Protein AF-A0A914BWS6-F1 (afdb_monomer)

Secondary structure (DSSP, 8-state):
-GGGGGGHHHHHHHHHHHHHHHHHHHHHHHHHHH-SS--SSSHHHHHHHHTTSS-HHHHHHHHHHHHHHHHHHHHHHHHHHHHHTTT-HHHHHHHH----B--BSS-HHHHHHHHHHHHHHHHHHGGGS-HHHHHHHHHHHHHHHHHHHHHHTBS--SSHHHHHHHHTT-BTS-HHHHHIIIIIHHHHHHHHHHHHHHHHS--TTSS-----

Solvent-accessible surface area (backbone atoms only — not comparable to full-atom values): 11568 Å² total; per-residue (Å²): 114,58,37,60,62,75,48,46,65,59,35,37,75,79,48,32,65,66,41,38,30,55,50,44,25,52,50,42,46,52,40,62,75,70,42,86,80,67,72,83,35,58,58,64,51,50,50,36,38,75,75,63,77,40,54,70,70,59,44,53,51,50,50,50,53,47,48,52,50,19,60,48,16,52,58,52,41,47,50,51,22,58,76,40,29,90,80,33,71,65,30,36,48,55,56,74,51,77,87,49,72,63,58,65,71,44,60,69,70,56,52,45,49,44,21,19,52,48,19,19,48,50,56,53,50,55,78,68,47,56,78,96,47,34,80,61,50,44,29,50,52,54,22,49,54,52,41,50,29,44,76,59,40,29,74,69,46,70,29,41,41,47,33,48,42,76,51,65,88,28,47,81,59,58,69,71,59,46,44,44,44,34,44,50,28,22,47,51,15,31,50,54,32,53,51,53,50,62,68,68,51,78,77,92,76,88,80,83,82,81,88,129

Foldseek 3Di:
DLLVVLCLVVQCVPPNLVSLLVVLLVVVLVCVVPDPPQPLFLQVLVLCVVVPVDDPVVSVVSVVVLLVVLQVSVVVNLVVLVVCCVPDVVSVCVNVDVAFAQDWLDPPVVLLVCLLQVLLCLLQPLVPPDPVCSSRVNSNVVSVSVSCCCVHTNDHQLGLSSCCSPPPPHPDDDPVVNCCRRPVSSNNNNVVNVVVVVVVDPPPPDPDDDDD

Nearest PDB structures (foldseek):
  3ne2-assembly1_B  TM=7.188E-01  e=9.885E-06  Archaeoglobus fulgidus
  2evu-assembly1_A  TM=6.777E-01  e=1.15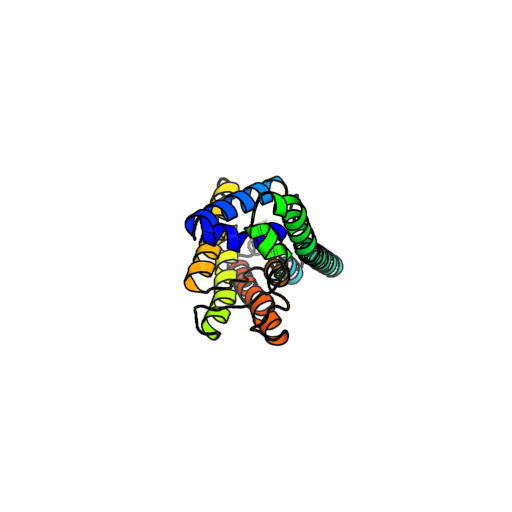1E-04  Methanothermobacter marburgensis str. Marburg
  3d9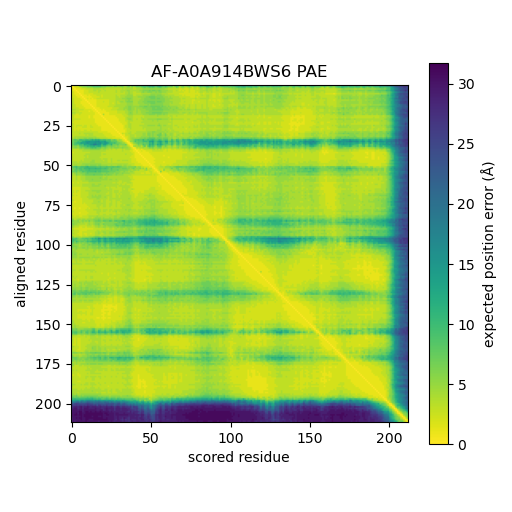s-assembly1_D  TM=6.893E-01  e=2.093E-02  Homo sapiens
  8ghj-assembly1_D  TM=6.317E-01  e=1.414E-02  Homo sapiens
  4nef-assembly1_D  TM=6.580E-01  e=3.592E-02  Homo sapiens

pLDDT: mean 87.4, std 12.48, range [35.78, 97.06]

InterPro domains:
  IPR023271 Aquaporin-like [G3DSA:1.20.1080.10] (7-203)
  IPR023271 Aquaporin-like [SSF81338] (22-196)
  IPR051883 Aquaporin-11/12 water channel [PTHR21191] (1-202)

Radius of gyration: 19.3 Å; Cα contacts (8 Å, |Δi|>4): 221; chains: 1; bounding box: 49×37×72 Å

Sequence (212 aa):
MCTCVYENGIMIEYYGLVGFFFTVICALIAGSIYNREAFVSPLPPIENFWYGSYRVDKLITIIIAEAIGGYAAFRIARALWYYSSGFFQEHYALYDNLSCELIYHVPFWAAVLFEIFGCFLLRLAVPRIPQDYQFYLEPVFVSGVITFALGFIGVAGLNPVVTSSALQGCEGLGLEWFIFIYWVCPVIGWMLAAHLEHKSTPKIGEGVKKRQ

Organism: NCBI:txid290746

Mean predicted aligned error: 6.39 Å

Structure (mmCIF, N/CA/C/O backbone):
data_AF-A0A914BWS6-F1
#
_entry.id   AF-A0A914BWS6-F1
#
loop_
_atom_site.group_PDB
_atom_site.id
_atom_site.type_symbol
_atom_site.label_atom_id
_atom_site.label_alt_id
_atom_site.label_comp_id
_atom_site.label_asym_id
_atom_site.label_entity_id
_atom_site.label_seq_id
_atom_site.pdbx_PDB_ins_code
_atom_site.Cartn_x
_atom_site.Cartn_y
_atom_site.Cartn_z
_atom_site.occupancy
_atom_site.B_iso_or_equiv
_atom_site.auth_seq_id
_atom_site.auth_comp_id
_atom_site.auth_asym_id
_atom_site.auth_atom_id
_atom_site.pdbx_PDB_model_num
ATOM 1 N N . MET A 1 1 ? -6.039 7.448 -6.791 1.00 71.75 1 MET A N 1
ATOM 2 C CA . MET A 1 1 ? -5.064 6.854 -5.853 1.00 71.75 1 MET A CA 1
ATOM 3 C C . MET A 1 1 ? -4.315 5.687 -6.484 1.00 71.75 1 MET A C 1
ATOM 5 O O . MET A 1 1 ? -3.131 5.852 -6.725 1.00 71.75 1 MET A O 1
ATOM 9 N N . CYS A 1 2 ? -4.961 4.571 -6.851 1.00 81.44 2 CYS A N 1
ATOM 10 C CA . CYS A 1 2 ? -4.250 3.401 -7.403 1.00 81.44 2 CYS A CA 1
ATOM 11 C C . CYS A 1 2 ? -3.476 3.672 -8.710 1.00 81.44 2 CYS A C 1
ATOM 13 O O . CYS A 1 2 ? -2.411 3.106 -8.902 1.00 81.44 2 CYS A O 1
ATOM 15 N N . THR A 1 3 ? -3.944 4.577 -9.581 1.00 86.19 3 THR A N 1
ATOM 16 C CA . THR A 1 3 ? -3.219 4.942 -10.817 1.00 86.19 3 THR A CA 1
ATOM 17 C C . THR A 1 3 ? -1.824 5.499 -10.534 1.00 86.19 3 THR A C 1
ATOM 19 O O . THR A 1 3 ? -0.898 5.205 -11.273 1.00 86.19 3 THR A O 1
ATOM 22 N N . CYS A 1 4 ? -1.648 6.251 -9.443 1.00 85.56 4 CYS A N 1
ATOM 23 C CA . CYS A 1 4 ? -0.368 6.873 -9.099 1.00 85.56 4 CYS A CA 1
ATOM 24 C C . CYS A 1 4 ? 0.712 5.840 -8.753 1.00 85.56 4 CYS A C 1
ATOM 26 O O . CYS A 1 4 ? 1.890 6.119 -8.916 1.00 85.56 4 CYS A O 1
ATOM 28 N N . VAL A 1 5 ? 0.317 4.642 -8.306 1.00 86.75 5 VAL A N 1
ATOM 29 C CA . VAL A 1 5 ? 1.253 3.572 -7.928 1.00 86.75 5 VAL A CA 1
ATOM 30 C C . VAL A 1 5 ? 2.076 3.093 -9.121 1.00 86.75 5 VAL A C 1
ATOM 32 O O . VAL A 1 5 ? 3.216 2.673 -8.956 1.00 86.75 5 VAL A O 1
ATOM 35 N N . TYR A 1 6 ? 1.531 3.222 -10.328 1.00 88.50 6 TYR A N 1
ATOM 36 C CA . TYR A 1 6 ? 2.219 2.871 -11.564 1.00 88.50 6 TYR A CA 1
ATOM 37 C C . TYR A 1 6 ? 3.358 3.836 -11.929 1.00 88.50 6 TYR A C 1
ATOM 39 O O . TYR A 1 6 ? 4.262 3.450 -12.658 1.00 88.50 6 TYR A O 1
ATOM 47 N N . GLU A 1 7 ? 3.365 5.049 -11.371 1.00 88.94 7 GLU A N 1
ATOM 48 C CA . GLU A 1 7 ? 4.443 6.034 -11.550 1.00 88.94 7 GLU A CA 1
ATOM 49 C C . GLU A 1 7 ? 5.574 5.861 -10.524 1.00 88.94 7 GLU A C 1
ATOM 51 O O . GLU A 1 7 ? 6.615 6.512 -10.612 1.00 88.94 7 GLU A O 1
ATOM 56 N N . ASN A 1 8 ? 5.397 4.983 -9.530 1.00 87.00 8 ASN A N 1
ATOM 57 C CA . ASN A 1 8 ? 6.348 4.835 -8.430 1.00 87.00 8 ASN A CA 1
ATOM 58 C C . ASN A 1 8 ? 7.752 4.465 -8.923 1.00 87.00 8 ASN A C 1
ATOM 60 O O . ASN A 1 8 ? 8.724 5.006 -8.405 1.00 87.00 8 ASN A O 1
ATOM 64 N N . GLY A 1 9 ? 7.853 3.584 -9.926 1.00 85.19 9 GLY A N 1
ATOM 65 C CA . GLY A 1 9 ? 9.133 3.173 -10.511 1.00 85.19 9 GLY A CA 1
ATOM 66 C C . GLY A 1 9 ? 9.926 4.361 -11.056 1.00 85.19 9 GLY A C 1
ATOM 67 O O . GLY A 1 9 ? 11.081 4.545 -10.681 1.00 85.19 9 GLY A O 1
ATOM 68 N N . ILE A 1 10 ? 9.263 5.230 -11.826 1.00 88.94 10 ILE A N 1
ATOM 69 C CA . ILE A 1 10 ? 9.858 6.458 -12.372 1.00 88.94 10 ILE A CA 1
ATOM 70 C C . ILE A 1 10 ? 10.288 7.389 -11.235 1.00 88.94 10 ILE A C 1
ATOM 72 O O . ILE A 1 10 ? 11.403 7.909 -11.230 1.00 88.94 10 ILE A O 1
ATOM 76 N N . MET A 1 11 ? 9.438 7.574 -10.222 1.00 90.12 11 MET A N 1
ATOM 77 C CA . MET A 1 11 ? 9.780 8.447 -9.096 1.00 90.12 11 MET A CA 1
ATOM 78 C C . MET A 1 11 ? 11.022 7.972 -8.338 1.00 90.12 11 MET A C 1
ATOM 80 O O . MET A 1 11 ? 11.849 8.793 -7.940 1.00 90.12 11 MET A O 1
ATOM 84 N N . ILE A 1 12 ? 11.172 6.662 -8.152 1.00 88.88 12 ILE A N 1
ATOM 85 C CA . ILE A 1 12 ? 12.332 6.076 -7.474 1.00 88.88 12 ILE A CA 1
ATOM 86 C C . ILE A 1 12 ? 13.584 6.204 -8.340 1.00 88.88 12 ILE A C 1
ATOM 88 O O . ILE A 1 12 ? 14.641 6.547 -7.815 1.00 88.88 12 ILE A O 1
ATOM 92 N N . GLU A 1 13 ? 13.474 5.962 -9.644 1.00 89.62 13 GLU A N 1
ATOM 93 C CA . GLU A 1 13 ? 14.608 6.012 -10.567 1.00 89.62 13 GLU A CA 1
ATOM 94 C C . GLU A 1 13 ? 15.239 7.411 -10.634 1.00 89.62 13 GLU A C 1
ATOM 96 O O . GLU A 1 13 ? 16.457 7.543 -10.509 1.00 89.62 13 GLU A O 1
ATOM 101 N N . TYR A 1 14 ? 14.424 8.465 -10.742 1.00 91.62 14 TYR A N 1
ATOM 102 C CA . TYR A 1 14 ? 14.932 9.835 -10.905 1.00 91.62 14 TYR A CA 1
ATOM 103 C C . TYR A 1 14 ? 15.120 10.603 -9.596 1.00 91.62 14 TYR A C 1
ATOM 105 O O . TYR A 1 14 ? 16.004 11.458 -9.508 1.00 91.62 14 TYR A O 1
ATOM 113 N N . TYR A 1 15 ? 14.297 10.336 -8.579 1.00 92.50 15 TYR A N 1
ATOM 114 C CA . TYR A 1 15 ? 14.272 11.124 -7.339 1.00 92.50 15 TYR A CA 1
ATOM 115 C C . TYR A 1 15 ? 14.558 10.300 -6.076 1.00 92.50 15 TYR A C 1
ATOM 117 O O . TYR A 1 15 ? 14.606 10.849 -4.967 1.00 92.50 15 TYR A O 1
ATOM 125 N N . GLY A 1 16 ? 14.764 8.990 -6.219 1.00 93.25 16 GLY A N 1
ATOM 126 C CA . GLY A 1 16 ? 15.050 8.081 -5.118 1.00 93.25 16 GLY A CA 1
ATOM 127 C C . GLY A 1 16 ? 13.904 7.945 -4.113 1.00 93.25 16 GLY A C 1
ATOM 128 O O . GLY A 1 16 ? 12.783 8.427 -4.297 1.00 93.25 16 GLY A O 1
ATOM 129 N N . LEU A 1 17 ? 14.214 7.309 -2.981 1.00 92.69 17 LEU A N 1
ATOM 130 C CA . LEU A 1 17 ? 13.251 7.084 -1.896 1.00 92.69 17 LEU A CA 1
ATOM 131 C C . LEU A 1 17 ? 12.725 8.390 -1.279 1.00 92.69 17 LEU A C 1
ATOM 133 O O . LEU A 1 17 ? 11.590 8.437 -0.814 1.00 92.69 17 LEU A O 1
ATOM 137 N N . VAL A 1 18 ? 13.521 9.464 -1.295 1.00 94.00 18 VAL A N 1
ATOM 138 C CA . VAL A 1 18 ? 13.101 10.774 -0.772 1.00 94.00 18 VAL A CA 1
ATOM 139 C C . VAL A 1 18 ? 12.046 11.409 -1.680 1.00 94.00 18 VAL A C 1
ATOM 141 O O . VAL A 1 18 ? 11.033 11.905 -1.187 1.00 94.00 18 VAL A O 1
ATOM 144 N N . GLY A 1 19 ? 12.236 11.362 -3.002 1.00 93.19 19 GLY A N 1
ATOM 145 C CA . GLY A 1 19 ? 11.229 11.835 -3.953 1.00 93.19 19 GLY A CA 1
ATOM 146 C C . GLY A 1 19 ? 9.937 11.027 -3.884 1.00 93.19 19 GLY A C 1
ATOM 147 O O . GLY A 1 19 ? 8.847 11.604 -3.851 1.00 93.19 19 GLY A O 1
ATOM 148 N N . PHE A 1 20 ? 10.055 9.704 -3.770 1.00 93.00 20 PHE A N 1
ATOM 149 C CA . PHE A 1 20 ? 8.918 8.818 -3.533 1.00 93.00 20 PHE A CA 1
ATOM 150 C C . PHE A 1 20 ? 8.134 9.219 -2.270 1.00 93.00 20 PHE A C 1
ATOM 152 O O . PHE A 1 20 ? 6.922 9.430 -2.342 1.00 93.00 20 PHE A O 1
ATOM 159 N N . PHE A 1 21 ? 8.823 9.438 -1.146 1.00 94.44 21 PHE A N 1
ATOM 160 C CA . PHE A 1 21 ? 8.209 9.857 0.117 1.00 94.44 21 PHE A CA 1
ATOM 161 C C . PHE A 1 21 ? 7.369 11.136 -0.017 1.00 94.44 21 PHE A C 1
ATOM 163 O O . PHE A 1 21 ? 6.202 11.166 0.392 1.00 94.44 21 PHE A O 1
ATOM 170 N N . PHE A 1 22 ? 7.920 12.192 -0.624 1.00 94.50 22 PHE A N 1
ATOM 171 C CA . PHE A 1 22 ? 7.175 13.441 -0.823 1.00 94.50 22 PHE A CA 1
ATOM 172 C C . PHE A 1 22 ? 6.004 13.271 -1.792 1.00 94.50 22 PHE A C 1
ATOM 174 O O . PHE A 1 22 ? 4.931 13.834 -1.572 1.00 94.50 22 PHE A O 1
ATOM 181 N N . THR A 1 23 ? 6.175 12.457 -2.829 1.00 92.38 23 THR A N 1
ATOM 182 C CA . THR A 1 23 ? 5.121 12.194 -3.816 1.00 92.38 23 THR A CA 1
ATOM 183 C C . THR A 1 23 ? 3.935 11.482 -3.186 1.00 92.38 23 THR A C 1
ATOM 185 O O . THR A 1 23 ? 2.792 11.883 -3.406 1.00 92.38 23 THR A O 1
ATOM 188 N N . VAL A 1 24 ? 4.191 10.480 -2.342 1.00 91.44 24 VAL A N 1
ATOM 189 C CA . VAL A 1 24 ? 3.137 9.761 -1.618 1.00 91.44 24 VAL A CA 1
ATOM 190 C C . VAL A 1 24 ? 2.427 10.683 -0.622 1.00 91.44 24 VAL A C 1
ATOM 192 O O . VAL A 1 24 ? 1.202 10.633 -0.542 1.00 91.44 24 VAL A O 1
ATOM 195 N N . ILE A 1 25 ? 3.137 11.589 0.066 1.00 93.62 25 ILE A N 1
ATOM 196 C CA . ILE A 1 25 ? 2.497 12.608 0.923 1.00 93.62 25 ILE A CA 1
ATOM 197 C C . ILE A 1 25 ? 1.542 13.477 0.103 1.00 93.62 25 ILE A C 1
ATOM 199 O O . ILE A 1 25 ? 0.371 13.609 0.457 1.00 93.62 25 ILE A O 1
ATOM 203 N N . CYS A 1 26 ? 2.020 14.047 -1.004 1.00 92.62 26 CYS A N 1
ATOM 204 C CA . CYS A 1 26 ? 1.210 14.901 -1.870 1.00 92.62 26 CYS A CA 1
ATOM 205 C C . CYS A 1 26 ? -0.002 14.148 -2.429 1.00 92.62 26 CYS A C 1
ATOM 207 O O . CYS A 1 26 ? -1.106 14.692 -2.449 1.00 92.62 26 CYS A O 1
ATOM 209 N N . ALA A 1 27 ? 0.181 12.890 -2.834 1.00 90.50 27 ALA A N 1
ATOM 210 C CA . ALA A 1 27 ? -0.897 12.043 -3.322 1.00 90.50 27 ALA A CA 1
ATOM 211 C C . ALA A 1 27 ? -1.936 11.757 -2.232 1.00 90.50 27 ALA A C 1
ATOM 213 O O . ALA A 1 27 ? -3.128 11.818 -2.516 1.00 90.50 27 ALA A O 1
ATOM 214 N N . LEU A 1 28 ? -1.517 11.481 -0.993 1.00 90.12 28 LEU A N 1
ATOM 215 C CA . LEU A 1 28 ? -2.419 11.241 0.137 1.00 90.12 28 LEU A CA 1
ATOM 216 C C . LEU A 1 28 ? -3.172 12.510 0.558 1.00 90.12 28 LEU A C 1
ATOM 218 O O . LEU A 1 28 ? -4.364 12.424 0.834 1.00 90.12 28 LEU A O 1
ATOM 222 N N . ILE A 1 29 ? -2.527 13.682 0.536 1.00 90.94 29 ILE A N 1
ATOM 223 C CA . ILE A 1 29 ? -3.181 14.976 0.804 1.00 90.94 29 ILE A CA 1
ATOM 224 C C . ILE A 1 29 ? -4.172 15.336 -0.310 1.00 90.94 29 ILE A C 1
ATOM 226 O O . ILE A 1 29 ? -5.313 15.700 -0.043 1.00 90.94 29 ILE A O 1
ATOM 230 N N . ALA A 1 30 ? -3.775 15.216 -1.579 1.00 89.81 30 ALA A N 1
ATOM 231 C CA . ALA A 1 30 ? -4.705 15.412 -2.690 1.00 89.81 30 ALA A CA 1
ATOM 232 C C . ALA A 1 30 ? -5.858 14.402 -2.594 1.00 89.81 30 ALA A C 1
ATOM 234 O O . ALA A 1 30 ? -7.026 14.757 -2.742 1.00 89.81 30 ALA A O 1
ATOM 235 N N . GLY A 1 31 ? -5.525 13.155 -2.264 1.00 86.62 31 GLY A N 1
ATOM 236 C CA . GLY A 1 31 ? -6.460 12.097 -1.935 1.00 86.62 31 GLY A CA 1
ATOM 237 C C . GLY A 1 31 ? -7.462 12.542 -0.882 1.00 86.62 31 GLY A C 1
ATOM 238 O O . GLY A 1 31 ? -8.642 12.480 -1.167 1.00 86.62 31 GLY A O 1
ATOM 239 N N . SER A 1 32 ? -7.043 13.049 0.276 1.00 84.69 32 SER A N 1
ATOM 240 C CA . SER A 1 32 ? -7.960 13.453 1.352 1.00 84.69 32 SER A CA 1
ATOM 241 C C . SER A 1 32 ? -8.849 14.650 0.991 1.00 84.69 32 SER A C 1
ATOM 243 O O . SER A 1 32 ? -9.987 14.711 1.446 1.00 84.69 32 SER A O 1
ATOM 245 N N . ILE A 1 33 ? -8.380 15.568 0.138 1.00 88.06 33 ILE A N 1
ATOM 246 C CA . ILE A 1 33 ? -9.181 16.707 -0.346 1.00 88.06 33 ILE A CA 1
ATOM 247 C C . ILE A 1 33 ? -10.249 16.253 -1.353 1.00 88.06 33 ILE A C 1
ATOM 249 O O . ILE A 1 33 ? -11.385 16.729 -1.318 1.00 88.06 33 ILE A O 1
ATOM 253 N N . TYR A 1 34 ? -9.890 15.356 -2.277 1.00 85.56 34 TYR A N 1
ATOM 254 C CA . TYR A 1 34 ? -10.765 14.953 -3.383 1.00 85.56 34 TYR A CA 1
ATOM 255 C C . TYR A 1 34 ? -11.564 13.667 -3.108 1.00 85.56 34 TYR A C 1
ATOM 257 O O . TYR A 1 34 ? -12.628 13.477 -3.708 1.00 85.56 34 TYR A O 1
ATOM 265 N N . ASN A 1 35 ? -11.109 12.795 -2.201 1.00 79.44 35 ASN A N 1
ATOM 266 C CA . ASN A 1 35 ? -11.876 11.638 -1.741 1.00 79.44 35 ASN A CA 1
ATOM 267 C C . ASN A 1 35 ? -12.993 12.107 -0.828 1.00 79.44 35 ASN A C 1
ATOM 269 O O . ASN A 1 35 ? -12.786 12.463 0.328 1.00 79.44 35 ASN A O 1
ATOM 273 N N . ARG A 1 36 ? -14.214 11.980 -1.331 1.00 71.88 36 ARG A N 1
ATOM 274 C CA . ARG A 1 36 ? -15.442 12.101 -0.547 1.00 71.88 36 ARG A CA 1
ATOM 275 C C . ARG A 1 36 ? -15.639 10.851 0.320 1.00 71.88 36 ARG A C 1
ATOM 277 O O . ARG A 1 36 ? -16.525 10.055 0.036 1.00 71.88 36 ARG A O 1
ATOM 284 N N . GLU A 1 37 ? -14.772 10.655 1.313 1.00 67.25 37 GLU A N 1
ATOM 285 C CA . GLU A 1 37 ? -14.823 9.538 2.278 1.00 67.25 37 GLU A CA 1
ATOM 286 C C . GLU A 1 37 ? -14.621 8.130 1.676 1.00 67.25 37 GLU A C 1
ATOM 288 O O . GLU A 1 37 ? -15.010 7.126 2.272 1.00 67.25 37 GLU A O 1
ATOM 293 N N . ALA A 1 38 ? -14.006 8.012 0.495 1.00 68.94 38 ALA A N 1
ATOM 294 C CA . ALA A 1 38 ? -13.658 6.695 -0.035 1.00 68.94 38 ALA A CA 1
ATOM 295 C C . ALA A 1 38 ? -12.511 6.077 0.785 1.00 68.94 38 ALA A C 1
ATOM 297 O O . ALA A 1 38 ? -11.490 6.725 1.011 1.00 68.94 38 ALA A O 1
ATOM 298 N N . PHE A 1 39 ? -12.669 4.814 1.194 1.00 73.81 39 PHE A N 1
ATOM 299 C CA . PHE A 1 39 ? -11.715 4.109 2.059 1.00 73.81 39 PHE A CA 1
ATOM 300 C C . PHE A 1 39 ? -10.383 3.787 1.370 1.00 73.81 39 PHE A C 1
ATOM 302 O O . PHE A 1 39 ? -9.352 3.740 2.037 1.00 73.81 39 PHE A O 1
ATOM 309 N N . VAL A 1 40 ? -10.388 3.588 0.041 1.00 82.31 40 VAL A N 1
ATOM 310 C CA . VAL A 1 40 ? -9.207 3.232 -0.788 1.00 82.31 40 VAL A CA 1
ATOM 311 C C . VAL A 1 40 ? -8.563 1.901 -0.372 1.00 82.31 40 VAL A C 1
ATOM 313 O O . VAL A 1 40 ? -7.549 1.495 -0.933 1.00 82.31 40 VAL A O 1
ATOM 316 N N . SER A 1 41 ? -9.141 1.209 0.601 1.00 89.31 41 SER A N 1
ATOM 317 C CA . SER A 1 41 ? -8.641 -0.002 1.224 1.00 89.31 41 SER A CA 1
ATOM 318 C C . SER A 1 41 ? -9.842 -0.794 1.729 1.00 89.31 41 SER A C 1
ATOM 320 O O . SER A 1 41 ? -10.706 -0.219 2.397 1.00 89.31 41 SER A O 1
ATOM 322 N N . PRO A 1 42 ? -9.859 -2.120 1.532 1.00 92.25 42 PRO A N 1
ATOM 323 C CA . PRO A 1 42 ? -10.938 -2.959 2.028 1.00 92.25 42 PRO A CA 1
ATOM 324 C C . PRO A 1 42 ? -10.834 -3.199 3.542 1.00 92.25 42 PRO A C 1
ATOM 326 O O . PRO A 1 42 ? -11.784 -3.701 4.140 1.00 92.25 42 PRO A O 1
ATOM 329 N N . LEU A 1 43 ? -9.715 -2.836 4.188 1.00 94.06 43 LEU A N 1
ATOM 330 C CA . LEU A 1 43 ? -9.473 -3.130 5.605 1.00 94.06 43 LEU A CA 1
ATOM 331 C C . LEU A 1 43 ? -10.461 -2.411 6.553 1.00 94.06 43 LEU A C 1
ATOM 333 O O . LEU A 1 43 ? -11.106 -3.107 7.342 1.00 94.06 43 LEU A O 1
ATOM 337 N N . PRO A 1 44 ? -10.683 -1.078 6.470 1.00 92.62 44 PRO A N 1
ATOM 338 C CA . PRO A 1 44 ? -11.692 -0.422 7.305 1.00 92.62 44 PRO A CA 1
ATOM 339 C C . PRO A 1 44 ? -13.136 -0.913 7.056 1.00 92.62 44 PRO A C 1
ATOM 341 O O . PRO A 1 44 ? -13.865 -1.118 8.027 1.00 92.62 44 PRO A O 1
ATOM 344 N N . PRO A 1 45 ? -13.603 -1.143 5.808 1.00 93.12 45 PRO A N 1
ATOM 345 C CA . PRO A 1 45 ? -14.900 -1.777 5.560 1.00 93.12 45 PRO A CA 1
ATOM 346 C C . PRO A 1 45 ? -15.044 -3.168 6.191 1.00 93.12 45 PRO A C 1
ATOM 348 O O . PRO A 1 45 ? -16.101 -3.457 6.757 1.00 93.12 45 PRO A O 1
ATOM 351 N N . ILE A 1 46 ? -14.005 -4.012 6.124 1.00 94.44 46 ILE A N 1
ATOM 352 C CA . ILE A 1 46 ? -13.992 -5.344 6.756 1.00 94.44 46 ILE A CA 1
ATOM 353 C C . ILE A 1 46 ? -14.121 -5.221 8.277 1.00 94.44 46 ILE A C 1
ATOM 355 O O . ILE A 1 46 ? -14.937 -5.921 8.878 1.00 94.44 46 ILE A O 1
ATOM 359 N N . GLU A 1 47 ? -13.378 -4.302 8.896 1.00 94.69 47 GLU A N 1
ATOM 360 C CA . GLU A 1 47 ? -13.490 -4.015 10.329 1.00 94.69 47 GLU A CA 1
ATOM 361 C C . GLU A 1 47 ? -14.909 -3.557 10.703 1.00 94.69 47 GLU A C 1
ATOM 363 O O . GLU A 1 47 ? -15.528 -4.111 11.614 1.00 94.69 47 GLU A O 1
ATOM 368 N N . ASN A 1 48 ? -15.457 -2.588 9.966 1.00 92.06 48 ASN A N 1
ATOM 369 C CA . ASN A 1 48 ? -16.804 -2.065 10.194 1.00 92.06 48 ASN A CA 1
ATOM 370 C C . ASN A 1 48 ? -17.885 -3.140 10.031 1.00 92.06 48 ASN A C 1
ATOM 372 O O . ASN A 1 48 ? -18.894 -3.115 10.735 1.00 92.06 48 ASN A O 1
ATOM 376 N N . PHE A 1 49 ? -17.698 -4.085 9.113 1.00 94.00 49 PHE A N 1
ATOM 377 C CA . PHE A 1 49 ? -18.576 -5.241 8.987 1.00 94.00 49 PHE A CA 1
ATOM 378 C C . PHE A 1 49 ? -18.452 -6.181 10.194 1.00 94.00 49 PHE A C 1
ATOM 380 O O . PHE A 1 49 ? -19.465 -6.568 10.775 1.00 94.00 49 PHE A O 1
ATOM 387 N N . TRP A 1 50 ? -17.225 -6.503 10.610 1.00 93.75 50 TRP A N 1
ATOM 388 C CA . TRP A 1 50 ? -16.963 -7.427 11.716 1.00 93.75 50 TRP A CA 1
ATOM 389 C C . TRP A 1 50 ? -17.550 -6.950 13.051 1.00 93.75 50 TRP A C 1
ATOM 391 O O . TRP A 1 50 ? -18.120 -7.747 13.795 1.00 93.75 50 TRP A O 1
ATOM 401 N N . TYR A 1 51 ? -17.461 -5.649 13.338 1.00 92.94 51 TYR A N 1
ATOM 402 C CA . TYR A 1 51 ? -18.033 -5.046 14.550 1.00 92.94 51 TYR A CA 1
ATOM 403 C C . TYR A 1 51 ? -19.509 -4.636 14.411 1.00 92.94 51 TYR A C 1
ATOM 405 O O . TYR A 1 51 ? -20.065 -4.014 15.314 1.00 92.94 51 TYR A O 1
ATOM 413 N N . GLY A 1 52 ? -20.172 -5.006 13.312 1.00 89.19 52 GLY A N 1
ATOM 414 C CA . GLY A 1 52 ? -21.616 -4.825 13.137 1.00 89.19 52 GLY A CA 1
ATOM 415 C C . GLY A 1 52 ? -22.059 -3.417 12.729 1.00 89.19 52 GLY A C 1
ATOM 416 O O . GLY A 1 52 ? -23.260 -3.157 12.678 1.00 89.19 52 GLY A O 1
ATOM 417 N N . SER A 1 53 ? -21.131 -2.517 12.396 1.00 89.69 53 SER A N 1
ATOM 418 C CA . SER A 1 53 ? -21.453 -1.189 11.859 1.00 89.69 53 SER A CA 1
ATOM 419 C C . SER A 1 53 ? -22.033 -1.275 10.444 1.00 89.69 53 SER A C 1
ATOM 421 O O . SER A 1 53 ? -22.911 -0.486 10.090 1.00 89.69 53 SER A O 1
ATOM 423 N N . TYR A 1 54 ? -21.558 -2.220 9.620 1.00 90.38 54 TYR A N 1
ATOM 424 C CA . TYR A 1 54 ? -22.001 -2.416 8.233 1.00 90.38 54 TYR A CA 1
ATOM 425 C C . TYR A 1 54 ? -22.729 -3.742 8.020 1.00 90.38 54 TYR A C 1
ATOM 427 O O . TYR A 1 54 ? -22.386 -4.773 8.589 1.00 90.38 54 TYR A O 1
ATOM 435 N N . ARG A 1 55 ? -23.715 -3.715 7.119 1.00 91.56 55 ARG A N 1
ATOM 436 C CA . ARG A 1 55 ? -24.366 -4.915 6.588 1.00 91.56 55 ARG A CA 1
ATOM 437 C C . ARG A 1 55 ? -23.531 -5.527 5.458 1.00 91.56 55 ARG A C 1
ATOM 439 O O . ARG A 1 55 ? -22.747 -4.832 4.810 1.00 91.56 55 ARG A O 1
ATOM 446 N N . VAL A 1 56 ? -23.755 -6.814 5.184 1.00 93.12 56 VAL A N 1
ATOM 447 C CA . VAL A 1 56 ? -23.057 -7.576 4.130 1.00 93.12 56 VAL A CA 1
ATOM 448 C C . VAL A 1 56 ? -23.190 -6.906 2.756 1.00 93.12 56 VAL A C 1
ATOM 450 O O . VAL A 1 56 ? -22.212 -6.811 2.022 1.00 93.12 56 VAL A O 1
ATOM 453 N N . ASP A 1 57 ? -24.378 -6.398 2.419 1.00 94.00 57 ASP A N 1
ATOM 454 C CA . ASP A 1 57 ? -24.653 -5.739 1.137 1.00 94.00 57 ASP A CA 1
ATOM 455 C C . ASP A 1 57 ? -23.768 -4.505 0.918 1.00 94.00 57 ASP A C 1
ATOM 457 O O . ASP A 1 57 ? -23.190 -4.325 -0.159 1.00 94.00 57 ASP A O 1
ATOM 461 N N . LYS A 1 58 ? -23.580 -3.699 1.968 1.00 92.06 58 LYS A N 1
ATOM 462 C CA . LYS A 1 58 ? -22.701 -2.530 1.928 1.00 92.06 58 LYS A CA 1
ATOM 463 C C . LYS A 1 58 ? -21.233 -2.935 1.788 1.00 92.06 58 LYS A C 1
ATOM 465 O O . LYS A 1 58 ? -20.530 -2.336 0.979 1.00 92.06 58 LYS A O 1
ATOM 470 N N . LEU A 1 59 ? -20.784 -3.957 2.524 1.00 92.56 59 LEU A N 1
ATOM 471 C CA . LEU A 1 59 ? -19.409 -4.459 2.425 1.00 92.56 59 LEU A CA 1
ATOM 472 C C . LEU A 1 59 ? -19.087 -4.920 0.998 1.00 92.56 59 LEU A C 1
ATOM 474 O O . LEU A 1 59 ? -18.099 -4.477 0.419 1.00 92.56 59 LEU A O 1
ATOM 478 N N . ILE A 1 60 ? -19.939 -5.773 0.425 1.00 93.62 60 ILE A N 1
ATOM 479 C CA . ILE A 1 60 ? -19.745 -6.306 -0.929 1.00 93.62 60 ILE A CA 1
ATOM 480 C C . ILE A 1 60 ? -19.721 -5.167 -1.952 1.00 93.62 60 ILE A C 1
ATOM 482 O O . ILE A 1 60 ? -18.850 -5.143 -2.817 1.00 93.62 60 ILE A O 1
ATOM 486 N N . THR A 1 61 ? -20.631 -4.197 -1.826 1.00 93.38 61 THR A N 1
ATOM 487 C CA . THR A 1 61 ? -20.675 -3.033 -2.722 1.00 93.38 61 THR A CA 1
ATOM 488 C C . THR A 1 61 ? -19.36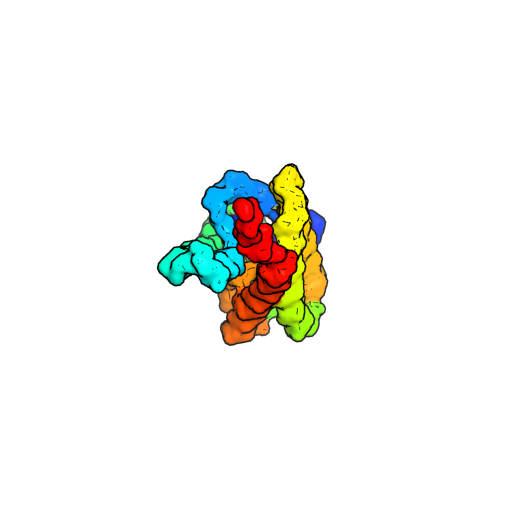6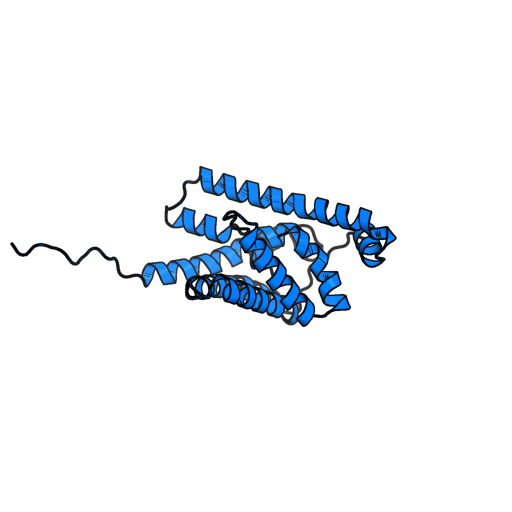 -2.243 -2.683 1.00 93.38 61 THR A C 1
ATOM 490 O O . THR A 1 61 ? -18.842 -1.889 -3.737 1.00 93.38 61 THR A O 1
ATOM 493 N N . ILE A 1 62 ? -18.811 -2.001 -1.488 1.00 92.00 62 ILE A N 1
ATOM 494 C CA . ILE A 1 62 ? -17.544 -1.275 -1.335 1.00 92.00 62 ILE A CA 1
ATOM 495 C C . ILE A 1 62 ? -16.386 -2.078 -1.937 1.00 92.00 62 ILE A C 1
ATOM 497 O O . ILE A 1 62 ? -15.655 -1.536 -2.758 1.00 92.00 62 ILE A O 1
ATOM 501 N N . ILE A 1 63 ? -16.259 -3.370 -1.611 1.00 91.75 63 ILE A N 1
ATOM 502 C CA . ILE A 1 63 ? -15.173 -4.218 -2.134 1.00 91.75 63 ILE A CA 1
ATOM 503 C C . ILE A 1 63 ? -15.220 -4.290 -3.666 1.00 91.75 63 ILE A C 1
ATOM 505 O O . ILE A 1 63 ? -14.184 -4.181 -4.319 1.00 91.75 63 ILE A O 1
ATOM 509 N N . ILE A 1 64 ? -16.410 -4.437 -4.258 1.00 91.81 64 ILE A N 1
ATOM 510 C CA . ILE A 1 64 ? -16.567 -4.452 -5.719 1.00 91.81 64 ILE A CA 1
ATOM 511 C C . ILE A 1 64 ? -16.183 -3.095 -6.315 1.00 91.81 64 ILE A C 1
ATOM 513 O O . ILE A 1 64 ? -15.460 -3.055 -7.308 1.00 91.81 64 ILE A O 1
ATOM 517 N N . ALA A 1 65 ? -16.631 -1.986 -5.722 1.00 91.44 65 ALA A N 1
ATOM 518 C CA . ALA A 1 65 ? -16.285 -0.650 -6.203 1.00 91.44 65 ALA A CA 1
ATOM 519 C C . ALA A 1 65 ? -14.768 -0.402 -6.151 1.00 91.44 65 ALA A C 1
ATOM 521 O O . ALA A 1 65 ? -14.191 0.113 -7.110 1.00 91.44 65 ALA A O 1
ATOM 522 N N . GLU A 1 66 ? -14.112 -0.819 -5.069 1.00 90.81 66 GLU A N 1
ATOM 523 C CA . GLU A 1 66 ? -12.661 -0.731 -4.915 1.00 90.81 66 GLU A CA 1
ATOM 524 C C . GLU A 1 66 ? -11.920 -1.623 -5.918 1.00 90.81 66 GLU A C 1
ATOM 526 O O . GLU A 1 66 ? -10.962 -1.168 -6.543 1.00 90.81 66 GLU A O 1
ATOM 531 N N . ALA A 1 67 ? -12.394 -2.850 -6.154 1.00 89.81 67 ALA A N 1
ATOM 532 C CA . ALA A 1 67 ? -11.823 -3.752 -7.153 1.00 89.81 67 ALA A CA 1
ATOM 533 C C . ALA A 1 67 ? -11.965 -3.201 -8.582 1.00 89.81 67 ALA A C 1
ATOM 535 O O . ALA A 1 67 ? -11.006 -3.242 -9.353 1.00 89.81 67 ALA A O 1
ATOM 536 N N . ILE A 1 68 ? -13.125 -2.630 -8.931 1.00 91.38 68 ILE A N 1
ATOM 537 C CA . ILE A 1 68 ? -13.342 -1.964 -10.226 1.00 91.38 68 ILE A CA 1
ATOM 538 C C . ILE A 1 68 ? -12.403 -0.763 -10.366 1.00 91.38 68 ILE A C 1
ATOM 540 O O . ILE A 1 68 ? -11.769 -0.599 -11.410 1.00 91.38 68 ILE A O 1
ATOM 544 N N . GLY A 1 69 ? -12.279 0.056 -9.318 1.00 89.88 69 GLY A N 1
ATOM 545 C CA . GLY A 1 69 ? -11.360 1.194 -9.297 1.00 89.88 69 GLY A CA 1
ATOM 546 C C . GLY A 1 69 ? -9.899 0.770 -9.469 1.00 89.88 69 GLY A C 1
ATOM 547 O O . GLY A 1 69 ? -9.177 1.367 -10.267 1.00 89.88 69 GLY A O 1
ATOM 548 N N . GLY A 1 70 ? -9.479 -0.294 -8.780 1.00 88.56 70 GLY A N 1
ATOM 549 C CA . GLY A 1 70 ? -8.155 -0.898 -8.924 1.00 88.56 70 GLY A CA 1
ATOM 550 C C . GLY A 1 70 ? -7.910 -1.439 -10.334 1.00 88.56 70 GLY A C 1
ATOM 551 O O . GLY A 1 70 ? -6.890 -1.127 -10.940 1.00 88.56 70 GLY A O 1
ATOM 552 N N . TYR A 1 71 ? -8.867 -2.170 -10.908 1.00 88.69 71 TYR A N 1
ATOM 553 C CA . TYR A 1 71 ? -8.759 -2.694 -12.272 1.00 88.69 71 TYR A CA 1
ATOM 554 C C . TYR A 1 71 ? -8.673 -1.579 -13.328 1.00 88.69 71 TYR A C 1
ATOM 556 O O . TYR A 1 71 ? -7.866 -1.641 -14.260 1.00 88.69 71 TYR A O 1
ATOM 564 N N . ALA A 1 72 ? -9.484 -0.529 -13.183 1.00 91.81 72 ALA A N 1
ATOM 565 C CA . ALA A 1 72 ? -9.468 0.619 -14.086 1.00 91.81 72 ALA A CA 1
ATOM 566 C C . ALA A 1 72 ? -8.162 1.427 -13.986 1.00 91.81 72 ALA A C 1
ATOM 568 O O . ALA A 1 72 ? -7.751 2.043 -14.973 1.00 91.81 72 ALA A O 1
ATOM 569 N N . ALA A 1 73 ? -7.487 1.401 -12.832 1.00 91.56 73 ALA A N 1
ATOM 570 C CA . ALA A 1 73 ? -6.284 2.187 -12.582 1.00 91.56 73 ALA A CA 1
ATOM 571 C C . ALA A 1 73 ? -5.169 1.916 -13.599 1.00 91.56 73 ALA A C 1
ATOM 573 O O . ALA A 1 73 ? -4.606 2.875 -14.126 1.00 91.56 73 ALA A O 1
ATOM 574 N N . PHE A 1 74 ? -4.919 0.643 -13.932 1.00 89.00 74 PHE A N 1
ATOM 575 C CA . PHE A 1 74 ? -3.933 0.254 -14.947 1.00 89.00 74 PHE A CA 1
ATOM 576 C C . PHE A 1 74 ? -4.251 0.843 -16.319 1.00 89.00 74 PHE A C 1
ATOM 578 O O . PHE A 1 74 ? -3.381 1.338 -17.028 1.00 89.00 74 PHE A O 1
ATOM 585 N N . ARG A 1 75 ? -5.527 0.784 -16.716 1.00 90.81 75 A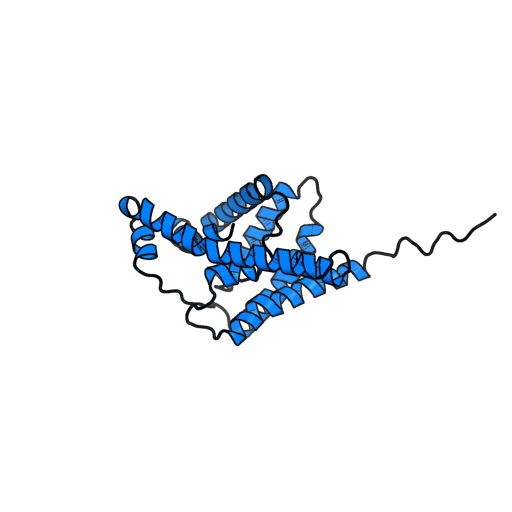RG A N 1
ATOM 586 C CA . ARG A 1 75 ? -5.973 1.262 -18.030 1.00 90.81 75 ARG A CA 1
ATOM 587 C C . ARG A 1 75 ? -5.784 2.768 -18.150 1.00 90.81 75 ARG A C 1
ATOM 589 O O . ARG A 1 75 ? -5.375 3.241 -19.206 1.00 90.81 75 ARG A O 1
ATOM 596 N N . ILE A 1 76 ? -6.043 3.494 -17.066 1.00 92.94 76 ILE A N 1
ATOM 597 C CA . ILE A 1 76 ? -5.819 4.938 -16.995 1.00 92.94 76 ILE A CA 1
ATOM 598 C C . ILE A 1 76 ? -4.316 5.248 -17.026 1.00 92.94 76 ILE A C 1
ATOM 600 O O . ILE A 1 76 ? -3.916 6.109 -17.803 1.00 92.94 76 ILE A O 1
ATOM 604 N N . ALA A 1 77 ? -3.486 4.528 -16.260 1.00 91.88 77 ALA A N 1
ATOM 605 C CA . ALA A 1 77 ? -2.027 4.698 -16.277 1.00 91.88 77 ALA A CA 1
ATOM 606 C C . ALA A 1 77 ? -1.458 4.451 -17.681 1.00 91.88 77 ALA A C 1
ATOM 608 O O . ALA A 1 77 ? -0.775 5.296 -18.246 1.00 91.88 77 ALA A O 1
ATOM 609 N N . ARG A 1 78 ? -1.858 3.352 -18.325 1.00 91.19 78 ARG A N 1
ATOM 610 C CA . ARG A 1 78 ? -1.420 3.035 -19.686 1.00 91.19 78 ARG A CA 1
ATOM 611 C C . ARG A 1 78 ? -1.883 4.063 -20.720 1.00 91.19 78 ARG A C 1
ATOM 613 O O . ARG A 1 78 ? -1.148 4.352 -21.661 1.00 91.19 78 ARG A O 1
ATOM 620 N N . ALA A 1 79 ? -3.088 4.616 -20.570 1.00 93.75 79 ALA A N 1
ATOM 621 C CA . ALA A 1 79 ? -3.554 5.703 -21.428 1.00 93.75 79 ALA A CA 1
ATOM 622 C C . ALA A 1 79 ? -2.713 6.971 -21.223 1.00 93.75 79 ALA A C 1
ATOM 624 O O . ALA A 1 79 ? -2.323 7.601 -22.204 1.00 93.75 79 ALA A O 1
ATOM 625 N N . LEU A 1 80 ? -2.392 7.313 -19.970 1.00 93.12 80 LEU A N 1
ATOM 626 C CA . LEU A 1 80 ? -1.497 8.422 -19.646 1.00 93.12 80 LEU A CA 1
ATOM 627 C C . LEU A 1 80 ? -0.145 8.234 -20.340 1.00 93.12 80 LEU A C 1
ATOM 629 O O . LEU A 1 80 ? 0.274 9.132 -21.072 1.00 93.12 80 LEU A O 1
ATOM 633 N N . TRP A 1 81 ? 0.478 7.063 -20.192 1.00 94.12 81 TRP A N 1
ATOM 634 C CA . TRP A 1 81 ? 1.756 6.734 -20.828 1.00 94.12 81 TRP A CA 1
ATOM 635 C C . TRP A 1 81 ? 1.702 6.832 -22.346 1.00 94.12 81 TRP A C 1
ATOM 637 O O . TRP A 1 81 ? 2.587 7.425 -22.952 1.00 94.12 81 TRP A O 1
ATOM 647 N N . TYR A 1 82 ? 0.626 6.351 -22.971 1.00 94.38 82 TYR A N 1
ATOM 648 C CA . TYR A 1 82 ? 0.446 6.479 -24.416 1.00 94.38 82 TYR A CA 1
ATOM 649 C C . TYR A 1 82 ? 0.461 7.944 -24.871 1.00 94.38 82 TYR A C 1
ATOM 651 O O . TYR A 1 82 ? 1.229 8.306 -25.762 1.00 94.38 82 TYR A O 1
ATOM 659 N N . TYR A 1 83 ? -0.338 8.807 -24.237 1.00 94.81 83 TYR A N 1
ATOM 660 C CA . TYR A 1 83 ? -0.447 10.214 -24.642 1.00 94.81 83 TYR A CA 1
ATOM 661 C C . TYR A 1 83 ? 0.808 11.035 -24.355 1.00 94.81 83 TYR A C 1
ATOM 663 O O . TYR A 1 83 ? 1.032 12.064 -24.989 1.00 94.81 83 TYR A O 1
ATOM 671 N N . SER A 1 84 ? 1.619 10.591 -23.402 1.00 94.12 84 SER A N 1
ATOM 672 C CA . SER A 1 84 ? 2.831 11.290 -22.978 1.00 94.12 84 SER A CA 1
ATOM 673 C C . SER A 1 84 ? 4.126 10.638 -23.470 1.00 94.12 84 SER A C 1
ATOM 675 O O . SER A 1 84 ? 5.197 11.213 -23.285 1.00 94.12 84 SER A O 1
ATOM 677 N N . SER A 1 85 ? 4.032 9.513 -24.184 1.00 91.25 85 SER A N 1
ATOM 678 C CA . SER A 1 85 ? 5.161 8.794 -24.793 1.00 91.25 85 SER A CA 1
ATOM 679 C C . SER A 1 85 ? 5.986 9.651 -25.760 1.00 91.25 85 SER A C 1
ATOM 681 O O . SER A 1 85 ? 7.189 9.456 -25.893 1.00 91.25 85 SER A O 1
ATOM 683 N N . GLY A 1 86 ? 5.365 10.646 -26.405 1.00 91.50 86 GLY A N 1
ATOM 684 C CA . GLY A 1 86 ? 6.067 11.599 -27.270 1.00 91.50 86 GLY A CA 1
ATOM 685 C C . GLY A 1 86 ? 6.953 12.602 -26.520 1.00 91.50 86 GLY A C 1
ATOM 686 O O . GLY A 1 86 ? 7.797 13.241 -27.143 1.00 91.50 86 GLY A O 1
ATOM 687 N N . PHE A 1 87 ? 6.766 12.750 -25.205 1.00 91.31 87 PHE A N 1
ATOM 688 C CA . PHE A 1 87 ? 7.508 13.692 -24.363 1.00 91.31 87 PHE A CA 1
ATOM 689 C C . PH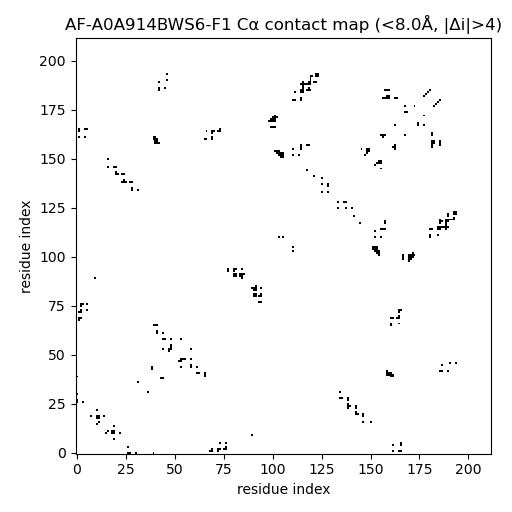E A 1 87 ? 8.490 12.989 -23.416 1.00 91.31 87 PHE A C 1
ATOM 691 O O . PHE A 1 87 ? 9.553 13.544 -23.148 1.00 91.31 87 PHE A O 1
ATOM 698 N N . PHE A 1 88 ? 8.157 11.784 -22.940 1.00 89.31 88 PHE A N 1
ATOM 699 C CA . PHE A 1 88 ? 8.946 11.026 -21.962 1.00 89.31 88 PHE A CA 1
ATOM 700 C C . PHE A 1 88 ? 9.241 9.613 -22.480 1.00 89.31 88 PHE A C 1
ATOM 702 O O . PHE A 1 88 ? 8.320 8.862 -22.812 1.00 89.31 88 PHE A O 1
ATOM 709 N N . GLN A 1 89 ? 10.523 9.241 -22.533 1.00 91.06 89 GLN A N 1
ATOM 710 C CA . GLN A 1 89 ? 10.973 7.936 -23.043 1.00 91.06 89 GLN A CA 1
ATOM 711 C C . GLN A 1 89 ? 10.561 6.784 -22.116 1.00 91.06 89 GLN A C 1
ATOM 713 O O . GLN A 1 89 ? 10.336 5.659 -22.543 1.00 91.06 89 GLN A O 1
ATOM 718 N N . GLU A 1 90 ? 10.389 7.090 -20.845 1.00 90.19 90 GLU A N 1
ATOM 719 C CA . GLU A 1 90 ? 10.087 6.194 -19.742 1.00 90.19 90 GLU A CA 1
ATOM 720 C C . GLU A 1 90 ? 8.624 5.759 -19.842 1.00 90.19 90 GLU A C 1
ATOM 722 O O . GLU A 1 90 ? 8.297 4.586 -19.695 1.00 90.19 90 GLU A O 1
ATOM 727 N N . HIS A 1 91 ? 7.742 6.687 -20.225 1.00 92.88 91 HIS A N 1
ATOM 728 C CA . HIS A 1 91 ? 6.353 6.378 -20.549 1.00 92.88 91 HIS A CA 1
ATOM 729 C C . HIS A 1 91 ? 6.237 5.552 -21.831 1.00 92.88 91 HIS A C 1
ATOM 731 O O . HIS A 1 91 ? 5.378 4.676 -21.914 1.00 92.88 91 HIS A O 1
ATOM 737 N N . TYR A 1 92 ? 7.109 5.780 -22.820 1.00 92.19 92 TYR A N 1
ATOM 738 C CA . TYR A 1 92 ? 7.192 4.897 -23.982 1.00 92.19 92 TYR A CA 1
ATOM 739 C C . TYR A 1 92 ? 7.620 3.479 -23.566 1.00 92.19 92 TYR A C 1
ATOM 741 O O . TYR A 1 92 ? 6.953 2.514 -23.934 1.00 92.19 92 TYR A O 1
ATOM 749 N N . ALA A 1 93 ? 8.654 3.353 -22.728 1.00 90.25 93 ALA A N 1
ATOM 750 C CA . ALA A 1 93 ? 9.145 2.070 -22.228 1.00 90.25 93 ALA A CA 1
ATOM 751 C C . ALA A 1 93 ? 8.089 1.308 -21.409 1.00 90.25 93 ALA A C 1
ATOM 753 O O . ALA A 1 93 ? 7.895 0.118 -21.641 1.00 90.25 93 ALA A O 1
ATOM 754 N N . LEU A 1 94 ? 7.361 1.982 -20.513 1.00 88.88 94 LEU A N 1
ATOM 755 C CA . LEU A 1 94 ? 6.269 1.381 -19.731 1.00 88.88 94 LEU A CA 1
ATOM 756 C C . LEU A 1 94 ? 5.039 1.034 -20.580 1.00 88.88 94 LEU A C 1
ATOM 758 O O . LEU A 1 94 ? 4.281 0.125 -20.243 1.00 88.88 94 LEU A O 1
ATOM 762 N N . TYR A 1 95 ? 4.797 1.762 -21.673 1.00 90.31 95 TYR A N 1
ATOM 763 C CA . TYR A 1 95 ? 3.704 1.448 -22.591 1.00 90.31 95 TYR A CA 1
ATOM 764 C C . TYR A 1 95 ? 4.012 0.226 -23.470 1.00 90.31 95 TYR A C 1
ATOM 766 O O . TYR A 1 95 ? 3.106 -0.581 -23.719 1.00 90.31 95 TYR A O 1
ATOM 774 N N . ASP A 1 96 ? 5.257 0.122 -23.945 1.00 88.81 96 ASP A N 1
ATOM 775 C CA . ASP A 1 96 ? 5.736 -0.924 -24.854 1.00 88.81 96 ASP A CA 1
ATOM 776 C C . ASP A 1 96 ? 6.073 -2.226 -24.108 1.00 88.81 96 ASP A C 1
ATOM 778 O O . ASP A 1 96 ? 5.653 -3.309 -24.521 1.00 88.81 96 ASP A O 1
ATOM 782 N N . ASN A 1 97 ? 6.744 -2.124 -22.956 1.00 82.94 97 ASN A N 1
ATOM 783 C CA . ASN A 1 97 ? 7.107 -3.262 -22.121 1.00 82.94 97 ASN A CA 1
ATOM 784 C C . ASN A 1 97 ? 6.270 -3.314 -20.832 1.00 82.94 97 ASN A C 1
ATOM 786 O O . ASN A 1 97 ? 6.440 -2.517 -19.915 1.00 82.94 97 ASN A O 1
ATOM 790 N N . LEU A 1 98 ? 5.384 -4.309 -20.756 1.00 79.81 98 LEU A N 1
ATOM 791 C CA . LEU A 1 98 ? 4.473 -4.532 -19.626 1.00 79.81 98 LEU A CA 1
ATOM 792 C C . LEU A 1 98 ? 4.967 -5.605 -18.645 1.00 79.81 98 LEU A C 1
ATOM 794 O O . LEU A 1 98 ? 4.179 -6.096 -17.834 1.00 79.81 98 LEU A O 1
ATOM 798 N N . SER A 1 99 ? 6.233 -6.020 -18.733 1.00 76.69 99 SER A N 1
ATOM 799 C CA . SER A 1 99 ? 6.790 -7.004 -17.805 1.00 76.69 99 SER A CA 1
ATOM 800 C C . SER A 1 99 ? 6.756 -6.466 -16.373 1.00 76.69 99 SER A C 1
ATOM 802 O O . SER A 1 99 ? 7.297 -5.396 -16.099 1.00 76.69 99 SER A O 1
ATOM 804 N N . CYS A 1 100 ? 6.150 -7.223 -15.462 1.00 82.00 100 CYS A N 1
ATOM 805 C CA . CYS A 1 100 ? 6.134 -6.931 -14.036 1.00 82.00 100 CYS A CA 1
ATOM 806 C C . CYS A 1 100 ? 6.633 -8.154 -13.265 1.00 82.00 100 CYS A C 1
ATOM 808 O O . CYS A 1 100 ? 6.193 -9.278 -13.523 1.00 82.00 100 CYS A O 1
ATOM 810 N N . GLU A 1 101 ? 7.524 -7.915 -12.307 1.00 84.19 101 GLU A N 1
ATOM 811 C CA . GLU A 1 101 ? 8.133 -8.936 -11.459 1.00 84.19 101 GLU A CA 1
ATOM 812 C C . GLU A 1 101 ? 8.002 -8.539 -9.988 1.00 84.19 101 GLU A C 1
ATOM 814 O O . GLU A 1 101 ? 8.162 -7.372 -9.615 1.00 84.19 101 GLU A O 1
ATOM 819 N N . LEU A 1 102 ? 7.703 -9.522 -9.144 1.00 84.75 102 LEU A N 1
ATOM 820 C CA . LEU A 1 102 ? 7.584 -9.340 -7.709 1.00 84.75 102 LEU A CA 1
ATOM 821 C C . LEU A 1 102 ? 8.911 -9.693 -7.026 1.00 84.75 102 LEU A C 1
ATOM 823 O O . LEU A 1 102 ? 9.247 -10.864 -6.862 1.00 84.75 102 LEU A O 1
ATOM 827 N N . ILE A 1 103 ? 9.649 -8.665 -6.598 1.00 85.69 103 ILE A N 1
ATOM 828 C CA . ILE A 1 103 ? 10.990 -8.814 -6.016 1.00 85.69 103 ILE A CA 1
ATOM 829 C C . ILE A 1 103 ? 10.976 -8.449 -4.526 1.00 85.69 103 ILE A C 1
ATOM 831 O O . ILE A 1 103 ? 10.666 -7.321 -4.141 1.00 85.69 103 ILE A O 1
ATOM 835 N N . TYR A 1 104 ? 11.362 -9.398 -3.672 1.00 88.62 104 TYR A N 1
ATOM 836 C CA . TYR A 1 104 ? 11.587 -9.155 -2.245 1.00 88.62 104 TYR A CA 1
ATOM 837 C C . TYR A 1 104 ? 13.077 -8.952 -1.957 1.00 88.62 104 TYR A C 1
ATOM 839 O O . TYR A 1 104 ? 13.914 -9.733 -2.404 1.00 88.62 104 TYR A O 1
ATOM 847 N N . HIS A 1 105 ? 13.412 -7.945 -1.148 1.00 90.81 105 HIS A N 1
ATOM 848 C CA . HIS A 1 105 ? 14.776 -7.742 -0.630 1.00 90.81 105 HIS A CA 1
ATOM 849 C C . HIS A 1 105 ? 15.052 -8.570 0.635 1.00 90.81 105 HIS A C 1
ATOM 851 O O . HIS A 1 105 ? 16.192 -8.697 1.080 1.00 90.81 105 HIS A O 1
ATOM 857 N N . VAL A 1 106 ? 13.996 -9.131 1.224 1.00 91.81 106 VAL A N 1
ATOM 858 C CA . VAL A 1 106 ? 14.018 -9.917 2.459 1.00 91.81 106 VAL A CA 1
ATOM 859 C C . VAL A 1 106 ? 13.534 -11.339 2.199 1.00 91.81 106 VAL A C 1
ATOM 861 O O . VAL A 1 106 ? 12.830 -11.585 1.217 1.00 91.81 106 VAL A O 1
ATOM 864 N N . PRO A 1 107 ? 13.858 -12.302 3.079 1.00 92.25 107 PRO A N 1
ATOM 865 C CA . PRO A 1 107 ? 13.277 -13.629 2.973 1.00 92.25 107 PRO A CA 1
ATOM 866 C C . PRO A 1 107 ? 11.749 -13.574 3.079 1.00 92.25 107 PRO A C 1
ATOM 868 O O . PRO A 1 107 ? 11.181 -12.771 3.818 1.00 92.25 107 PRO A O 1
ATOM 871 N N . PHE A 1 108 ? 11.088 -14.498 2.388 1.00 90.12 108 PHE A N 1
ATOM 872 C CA . PHE A 1 108 ? 9.631 -14.564 2.258 1.00 90.12 108 PHE A CA 1
ATOM 873 C C . PHE A 1 108 ? 8.858 -14.443 3.584 1.00 90.12 108 PHE A C 1
ATOM 875 O O . PHE A 1 108 ? 7.885 -13.700 3.687 1.00 90.12 108 PHE A O 1
ATOM 882 N N . TRP A 1 109 ? 9.313 -15.127 4.638 1.00 92.56 109 TRP A N 1
ATOM 883 C CA . TRP A 1 109 ? 8.670 -15.074 5.956 1.00 92.56 109 TRP A CA 1
ATOM 884 C C . TRP A 1 109 ? 8.711 -13.670 6.580 1.00 92.56 109 TRP A C 1
ATOM 886 O O . TRP A 1 109 ? 7.796 -13.301 7.313 1.00 92.56 109 TRP A O 1
ATOM 896 N N . ALA A 1 110 ? 9.745 -12.876 6.289 1.00 93.25 110 ALA A N 1
ATOM 897 C CA . ALA A 1 110 ? 9.858 -11.511 6.785 1.00 93.25 110 ALA A CA 1
ATOM 898 C C . ALA A 1 110 ? 8.881 -10.579 6.058 1.00 93.25 110 ALA A C 1
ATOM 900 O O . ALA A 1 110 ? 8.292 -9.719 6.706 1.00 93.25 110 ALA A O 1
ATOM 901 N N . ALA A 1 111 ? 8.638 -10.795 4.759 1.00 92.31 111 ALA A N 1
ATOM 902 C CA . ALA A 1 111 ? 7.594 -10.083 4.019 1.00 92.31 111 ALA A CA 1
ATOM 903 C C . ALA A 1 111 ? 6.198 -10.381 4.598 1.00 92.31 111 ALA A C 1
ATOM 905 O O . ALA A 1 111 ? 5.433 -9.461 4.869 1.00 92.31 111 ALA A O 1
ATOM 906 N N . VAL A 1 112 ? 5.905 -11.651 4.906 1.00 94.38 112 VAL A N 1
ATOM 907 C CA . VAL A 1 112 ? 4.654 -12.056 5.581 1.00 94.38 112 VAL A CA 1
ATOM 908 C C . VAL A 1 112 ? 4.481 -11.341 6.924 1.00 94.38 112 VAL A C 1
ATOM 910 O O . VAL A 1 112 ? 3.420 -10.780 7.203 1.00 94.38 112 VAL A O 1
ATOM 913 N N . LEU A 1 113 ? 5.518 -11.346 7.767 1.00 94.94 113 LEU A N 1
ATOM 914 C CA . LEU A 1 113 ? 5.471 -10.653 9.056 1.00 94.94 113 LEU A CA 1
ATOM 915 C C . LEU A 1 113 ? 5.312 -9.145 8.887 1.00 94.94 113 LEU A C 1
ATOM 917 O O . LEU A 1 113 ? 4.603 -8.528 9.680 1.00 94.94 113 LEU A O 1
ATOM 921 N N . PHE A 1 114 ? 5.940 -8.562 7.868 1.00 95.44 114 PHE A N 1
ATOM 922 C CA . PHE A 1 114 ? 5.821 -7.144 7.573 1.00 95.44 114 PHE A CA 1
ATOM 923 C C . PHE A 1 114 ? 4.392 -6.759 7.184 1.00 95.44 114 PHE A C 1
ATOM 925 O O . PHE A 1 114 ? 3.890 -5.767 7.699 1.00 95.44 114 PHE A O 1
ATOM 932 N N . GLU A 1 115 ? 3.698 -7.548 6.363 1.00 95.56 115 GLU A N 1
ATOM 933 C CA . GLU A 1 115 ? 2.295 -7.276 6.018 1.00 95.56 115 GLU A CA 1
ATOM 934 C C . GLU A 1 115 ? 1.380 -7.313 7.251 1.00 95.56 115 GLU A C 1
ATOM 936 O O . GLU A 1 115 ? 0.562 -6.416 7.459 1.00 95.56 115 GLU A O 1
ATOM 941 N N . ILE A 1 116 ? 1.555 -8.312 8.126 1.00 96.50 116 ILE A N 1
ATOM 942 C CA . ILE A 1 116 ? 0.774 -8.422 9.369 1.00 96.50 116 ILE A CA 1
ATOM 943 C C . ILE A 1 116 ? 1.100 -7.254 10.309 1.00 96.50 116 ILE A C 1
ATOM 945 O O . ILE A 1 116 ? 0.210 -6.546 10.783 1.00 96.50 116 ILE A O 1
ATOM 949 N N . PHE A 1 117 ? 2.381 -7.053 10.611 1.00 95.81 117 PHE A N 1
ATOM 950 C CA . PHE A 1 117 ? 2.814 -6.077 11.603 1.00 95.81 117 PHE A CA 1
ATOM 951 C C . PHE A 1 117 ? 2.655 -4.637 11.107 1.00 95.81 117 PHE A C 1
ATOM 953 O O . PHE A 1 117 ? 2.244 -3.765 11.869 1.00 95.81 117 PHE A O 1
ATOM 960 N N . GLY A 1 118 ? 2.916 -4.389 9.828 1.00 94.38 118 GLY A N 1
ATOM 961 C CA . GLY A 1 118 ? 2.729 -3.098 9.178 1.00 94.38 118 GLY A CA 1
ATOM 962 C C . GLY A 1 118 ? 1.269 -2.662 9.216 1.00 94.38 118 GLY A C 1
ATOM 963 O O . GLY A 1 118 ? 0.981 -1.569 9.701 1.00 94.38 118 GLY A O 1
ATOM 964 N N . CYS A 1 119 ? 0.328 -3.524 8.815 1.00 95.31 119 CYS A N 1
ATOM 965 C CA . CYS A 1 119 ? -1.101 -3.207 8.918 1.00 95.31 119 CYS A CA 1
ATOM 966 C C . CYS A 1 119 ? -1.571 -3.050 10.370 1.00 95.31 119 CYS A C 1
ATOM 968 O O . CYS A 1 119 ? -2.367 -2.153 10.652 1.00 95.31 119 CYS A O 1
ATOM 970 N N . PHE A 1 120 ? -1.054 -3.866 11.296 1.00 96.06 120 PHE A N 1
ATOM 971 C CA . PHE A 1 120 ? -1.315 -3.709 12.729 1.00 96.06 120 PHE A CA 1
ATOM 972 C C . PHE A 1 120 ? -0.880 -2.324 13.232 1.00 96.06 120 PHE A C 1
ATOM 974 O O . PHE A 1 120 ? -1.668 -1.615 13.858 1.00 96.06 120 PHE A O 1
ATOM 981 N N . LEU A 1 121 ? 0.354 -1.908 12.927 1.00 94.56 121 LEU A N 1
ATOM 982 C CA . LEU A 1 121 ? 0.885 -0.608 13.332 1.00 94.56 121 LEU A CA 1
ATOM 983 C C . LEU A 1 121 ? 0.149 0.554 12.671 1.00 94.56 121 LEU A C 1
ATOM 985 O O . LEU A 1 121 ? -0.154 1.527 13.356 1.00 94.56 121 LEU A O 1
ATOM 989 N N . LEU A 1 122 ? -0.164 0.459 11.376 1.00 93.44 122 LEU A N 1
ATOM 990 C CA . LEU A 1 122 ? -0.934 1.481 10.666 1.00 93.44 122 LEU A CA 1
ATOM 991 C C . LEU A 1 122 ? -2.295 1.697 11.334 1.00 93.44 122 LEU A C 1
ATOM 993 O O . LEU A 1 122 ? -2.638 2.831 11.672 1.00 93.44 122 LEU A O 1
ATOM 997 N N . ARG A 1 123 ? -3.034 0.612 11.607 1.00 94.38 123 ARG A N 1
ATOM 998 C CA . ARG A 1 123 ? -4.339 0.688 12.275 1.00 94.38 123 ARG A CA 1
ATOM 999 C C . ARG A 1 123 ? -4.247 1.198 13.711 1.00 94.38 123 ARG A C 1
ATOM 1001 O O . ARG A 1 123 ? -5.178 1.853 14.168 1.00 94.38 123 ARG A O 1
ATOM 1008 N N . LEU A 1 124 ? -3.164 0.902 14.427 1.00 93.56 124 LEU A N 1
ATOM 1009 C CA . LEU A 1 124 ? -2.955 1.364 15.800 1.00 93.56 124 LEU A CA 1
ATOM 1010 C C . LEU A 1 124 ? -2.541 2.848 15.846 1.00 93.56 124 LEU A C 1
ATOM 1012 O O . LEU A 1 124 ? -2.992 3.608 16.702 1.00 93.56 124 LEU A O 1
ATOM 1016 N N . ALA A 1 125 ? -1.662 3.282 14.950 1.00 92.44 125 ALA A N 1
ATOM 1017 C CA . ALA A 1 125 ? -1.073 4.613 15.002 1.00 92.44 125 ALA A CA 1
ATOM 1018 C C . ALA A 1 125 ? -1.995 5.689 14.420 1.00 92.44 125 ALA A C 1
ATOM 1020 O O . ALA A 1 125 ? -2.185 6.719 15.064 1.00 92.44 125 ALA A O 1
ATOM 1021 N N . VAL A 1 126 ? -2.590 5.451 13.244 1.00 90.75 126 VAL A N 1
ATOM 1022 C CA . VAL A 1 126 ? -3.346 6.482 12.509 1.00 90.75 126 VAL A CA 1
ATOM 1023 C C . VAL A 1 126 ? -4.509 7.057 13.335 1.00 90.75 126 VAL A C 1
ATOM 1025 O O . VAL A 1 126 ? -4.563 8.275 13.491 1.00 90.75 126 VAL A O 1
ATOM 1028 N N . PRO A 1 127 ? -5.378 6.251 13.975 1.00 89.19 127 PRO A N 1
ATOM 1029 C CA . PRO A 1 127 ? -6.497 6.782 14.761 1.00 89.19 127 PRO A CA 1
ATOM 1030 C C . PRO A 1 127 ? -6.085 7.459 16.075 1.00 89.19 127 PRO A C 1
ATOM 1032 O O . PRO A 1 127 ? -6.900 8.143 16.689 1.00 89.19 127 PRO A O 1
ATOM 1035 N N . ARG A 1 128 ? -4.840 7.266 16.535 1.00 90.00 128 ARG A N 1
ATOM 1036 C CA . ARG A 1 128 ? -4.294 7.949 17.722 1.00 90.00 128 ARG A CA 1
ATOM 1037 C C . ARG A 1 128 ? -3.740 9.335 17.406 1.00 90.00 128 ARG A C 1
ATOM 1039 O O . ARG A 1 128 ? -3.392 10.066 18.334 1.00 90.00 128 ARG A O 1
ATOM 1046 N N . ILE A 1 129 ? -3.632 9.696 16.129 1.00 90.00 129 ILE A N 1
ATOM 1047 C CA . ILE A 1 129 ? -3.218 11.037 15.728 1.00 90.00 129 ILE A CA 1
ATOM 1048 C C . ILE A 1 129 ? -4.326 12.023 16.142 1.00 90.00 129 ILE A C 1
ATOM 1050 O O . ILE A 1 129 ? -5.493 11.783 15.830 1.00 90.00 129 ILE A O 1
ATOM 1054 N N . PRO A 1 130 ? -4.004 13.127 16.845 1.00 90.69 130 PRO A N 1
ATOM 1055 C CA . PRO A 1 130 ? -5.003 14.124 17.220 1.00 90.69 130 PRO A CA 1
ATOM 1056 C C . PRO A 1 130 ? -5.713 14.695 15.988 1.00 90.69 130 PRO A C 1
ATOM 1058 O O . PRO A 1 130 ? -5.057 15.002 14.991 1.00 90.69 130 PRO A O 1
ATOM 1061 N N . GLN A 1 131 ? -7.032 14.892 16.078 1.00 87.94 131 GLN A N 1
ATOM 1062 C CA . GLN A 1 131 ? -7.863 15.332 14.947 1.00 87.94 131 GLN A CA 1
ATOM 1063 C C . GLN A 1 131 ? -7.355 16.630 14.298 1.00 87.94 131 GLN A C 1
ATOM 1065 O O . GLN A 1 131 ? -7.335 16.729 13.074 1.00 87.94 131 GLN A O 1
ATOM 1070 N N . ASP A 1 132 ? -6.847 17.573 15.098 1.00 90.19 132 ASP A N 1
ATOM 1071 C CA . ASP A 1 132 ? -6.316 18.861 14.621 1.00 90.19 132 ASP A CA 1
ATOM 1072 C C . ASP A 1 132 ? -5.108 18.718 13.678 1.00 90.19 132 ASP A C 1
ATOM 1074 O O . ASP A 1 132 ? -4.856 19.583 12.837 1.00 90.19 132 ASP A O 1
ATOM 1078 N N . TYR A 1 133 ? -4.359 17.619 13.798 1.00 89.44 133 TYR A N 1
ATOM 1079 C CA . TYR A 1 133 ? -3.150 17.357 13.015 1.00 89.44 133 TYR A CA 1
ATOM 1080 C C . TYR A 1 133 ? -3.290 16.169 12.064 1.00 89.44 133 TYR A C 1
ATOM 1082 O O . TYR A 1 133 ? -2.366 15.904 11.291 1.00 89.44 133 TYR A O 1
ATOM 1090 N N . GLN A 1 134 ? -4.426 15.468 12.091 1.00 87.38 134 GLN A N 1
ATOM 1091 C CA . GLN A 1 134 ? -4.638 14.245 11.323 1.00 87.38 134 GLN A CA 1
ATOM 1092 C C . GLN A 1 134 ? -4.413 14.471 9.825 1.00 87.38 134 GLN A C 1
ATOM 1094 O O . GLN A 1 134 ? -3.691 13.706 9.194 1.00 87.38 134 GLN A O 1
ATOM 1099 N N . PHE A 1 135 ? -4.910 15.590 9.291 1.00 88.25 135 PHE A N 1
ATOM 1100 C CA . PHE A 1 135 ? -4.746 15.960 7.884 1.00 88.25 135 PHE A CA 1
ATOM 1101 C C . PHE A 1 135 ? -3.279 16.015 7.412 1.00 88.25 135 PHE A C 1
ATOM 1103 O O . PHE A 1 135 ? -2.998 15.705 6.258 1.00 88.25 135 PHE A O 1
ATOM 1110 N N . TYR A 1 136 ? -2.341 16.387 8.290 1.00 89.06 136 TYR A N 1
ATOM 1111 C CA . TYR A 1 136 ? -0.923 16.541 7.942 1.00 89.06 136 TYR A CA 1
ATOM 1112 C C . TYR A 1 136 ? -0.078 15.336 8.359 1.00 89.06 136 TYR A C 1
ATOM 1114 O O . TYR A 1 136 ? 0.788 14.894 7.607 1.00 89.06 136 TYR A O 1
ATOM 1122 N N . LEU A 1 137 ? -0.309 14.802 9.560 1.00 92.44 137 LEU A N 1
ATOM 1123 C CA . LEU A 1 137 ? 0.531 13.754 10.136 1.00 92.44 137 LEU A CA 1
ATOM 1124 C C . LEU A 1 137 ? 0.214 12.363 9.584 1.00 92.44 137 LEU A C 1
ATOM 1126 O O . LEU A 1 137 ? 1.135 11.561 9.443 1.00 92.44 137 LEU A O 1
ATOM 1130 N N . GLU A 1 138 ? -1.045 12.072 9.242 1.00 90.69 138 GLU A N 1
ATOM 1131 C CA . GLU A 1 138 ? -1.418 10.772 8.673 1.00 90.69 138 GLU A CA 1
ATOM 1132 C C . GLU A 1 138 ? -0.711 10.516 7.327 1.00 90.69 138 GLU A C 1
ATOM 1134 O O . GLU A 1 138 ? -0.021 9.497 7.222 1.00 90.69 138 GLU A O 1
ATOM 1139 N N . PRO A 1 139 ? -0.744 11.437 6.337 1.00 92.00 139 PRO A N 1
ATOM 1140 C CA . PRO A 1 139 ? 0.017 11.287 5.097 1.00 92.00 139 PRO A CA 1
ATOM 1141 C C . PRO A 1 139 ? 1.518 11.083 5.308 1.00 92.00 139 PRO A C 1
ATOM 1143 O O . PRO A 1 139 ? 2.124 10.244 4.643 1.00 92.00 139 PRO A O 1
ATOM 1146 N N . VAL A 1 140 ? 2.122 11.826 6.241 1.00 94.25 140 VAL A N 1
ATOM 1147 C CA . VAL A 1 140 ? 3.557 11.729 6.559 1.00 94.25 140 VAL A CA 1
ATOM 1148 C C . VAL A 1 140 ? 3.894 10.362 7.147 1.00 94.25 140 VAL A C 1
ATOM 1150 O O . VAL A 1 140 ? 4.862 9.730 6.725 1.00 94.25 140 VAL A O 1
ATOM 1153 N N . PHE A 1 141 ? 3.086 9.883 8.092 1.00 93.88 141 PHE A N 1
ATOM 1154 C CA . PHE A 1 141 ? 3.291 8.588 8.729 1.00 93.88 141 PHE A CA 1
ATOM 1155 C C . PHE A 1 141 ? 3.122 7.434 7.736 1.00 93.88 141 PHE A C 1
ATOM 1157 O O . PHE A 1 141 ? 4.020 6.601 7.602 1.00 93.88 141 PHE A O 1
ATOM 1164 N N . VAL A 1 142 ? 2.010 7.413 6.996 1.00 92.19 142 VAL A N 1
ATOM 1165 C CA . VAL A 1 142 ? 1.721 6.369 6.002 1.00 92.19 142 VAL A CA 1
ATOM 1166 C C . VAL A 1 142 ? 2.785 6.369 4.902 1.00 92.19 142 VAL A C 1
ATOM 1168 O O . VAL A 1 142 ? 3.314 5.309 4.567 1.00 92.19 142 VAL A O 1
ATOM 1171 N N . SER A 1 143 ? 3.169 7.544 4.395 1.00 93.12 143 SER A N 1
ATOM 1172 C CA . SER A 1 143 ? 4.251 7.663 3.413 1.00 93.12 143 SER A CA 1
ATOM 1173 C C . SER A 1 143 ? 5.584 7.142 3.954 1.00 93.12 143 SER A C 1
ATOM 1175 O O . SER A 1 143 ? 6.293 6.417 3.254 1.00 93.12 143 SER A O 1
ATOM 1177 N N . GLY A 1 144 ? 5.915 7.440 5.214 1.00 94.25 144 GLY A N 1
ATOM 1178 C CA . GLY A 1 144 ? 7.126 6.940 5.863 1.00 94.25 144 GLY A CA 1
ATOM 1179 C C . GLY A 1 144 ? 7.162 5.414 5.936 1.00 94.25 144 GLY A C 1
ATOM 1180 O O . GLY A 1 144 ? 8.174 4.809 5.582 1.00 94.25 144 GLY A O 1
ATOM 1181 N N . VAL A 1 145 ? 6.045 4.785 6.319 1.00 93.25 145 VAL A N 1
ATOM 1182 C CA . VAL A 1 145 ? 5.923 3.318 6.373 1.00 93.25 145 VAL A CA 1
ATOM 1183 C C . VAL A 1 145 ? 6.080 2.701 4.983 1.00 93.25 145 VAL A C 1
ATOM 1185 O O . VAL A 1 145 ? 6.863 1.766 4.829 1.00 93.25 145 VAL A O 1
ATOM 1188 N N . ILE A 1 146 ? 5.394 3.228 3.964 1.00 91.62 146 ILE A N 1
ATOM 1189 C CA . ILE A 1 146 ? 5.472 2.692 2.594 1.00 91.62 146 ILE A CA 1
ATOM 1190 C C . ILE A 1 146 ? 6.878 2.898 2.006 1.00 91.62 146 ILE A C 1
ATOM 1192 O O . ILE A 1 146 ? 7.421 1.987 1.389 1.00 91.62 146 IL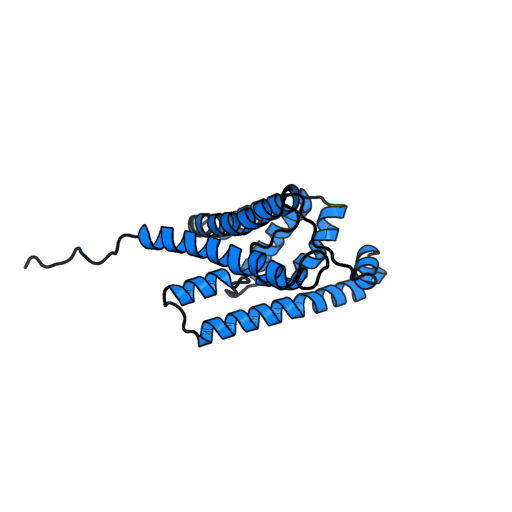E A O 1
ATOM 1196 N N . THR A 1 147 ? 7.503 4.056 2.241 1.00 93.19 147 THR A N 1
ATOM 1197 C CA . THR A 1 147 ? 8.873 4.350 1.779 1.00 93.19 147 THR A CA 1
ATOM 1198 C C . THR A 1 147 ? 9.895 3.423 2.433 1.00 93.19 147 THR A C 1
ATOM 1200 O O . THR A 1 147 ? 10.779 2.899 1.756 1.00 93.19 147 THR A O 1
ATOM 1203 N N . PHE A 1 148 ? 9.765 3.181 3.742 1.00 92.56 148 PHE A N 1
ATOM 1204 C CA . PHE A 1 148 ? 10.584 2.196 4.449 1.00 92.56 148 PHE A CA 1
ATOM 1205 C C . PHE A 1 148 ? 10.409 0.804 3.839 1.00 92.56 148 PHE A C 1
ATOM 1207 O O . PHE A 1 148 ? 11.387 0.116 3.551 1.00 92.56 148 PHE A O 1
ATOM 1214 N N . ALA A 1 149 ? 9.162 0.402 3.611 1.00 91.25 149 ALA A N 1
ATOM 1215 C CA . ALA A 1 149 ? 8.853 -0.908 3.074 1.00 91.25 149 ALA A CA 1
ATOM 1216 C C . ALA A 1 149 ? 9.469 -1.109 1.683 1.00 91.25 149 ALA A C 1
ATOM 1218 O O . ALA A 1 149 ? 10.125 -2.115 1.431 1.00 91.25 149 ALA A O 1
ATOM 1219 N N . LEU A 1 150 ? 9.359 -0.104 0.822 1.00 89.06 150 LEU A N 1
ATOM 1220 C CA . LEU A 1 150 ? 9.960 -0.111 -0.502 1.00 89.06 150 LEU A CA 1
ATOM 1221 C C . LEU A 1 150 ? 11.494 -0.229 -0.460 1.00 89.06 150 LEU A C 1
ATOM 1223 O O . LEU A 1 150 ? 12.078 -1.001 -1.215 1.00 89.06 150 LEU A O 1
ATOM 1227 N N . GLY A 1 151 ? 12.156 0.505 0.440 1.00 88.62 151 GLY A N 1
ATOM 1228 C CA . GLY A 1 151 ? 13.616 0.472 0.559 1.00 88.62 151 GLY A CA 1
ATOM 1229 C C . GLY A 1 151 ? 14.160 -0.839 1.138 1.00 88.62 151 GLY A C 1
ATOM 1230 O O . GLY A 1 151 ? 15.179 -1.345 0.669 1.00 88.62 151 GLY A O 1
ATOM 1231 N N . PHE A 1 152 ? 13.489 -1.401 2.148 1.00 88.69 152 PHE A N 1
ATOM 1232 C CA . PHE A 1 152 ? 14.034 -2.509 2.942 1.00 88.69 152 PHE A CA 1
ATOM 1233 C C . PHE A 1 152 ? 13.350 -3.857 2.712 1.00 88.69 152 PHE A C 1
ATOM 1235 O O . PHE A 1 152 ? 14.015 -4.878 2.830 1.00 88.69 152 PHE A O 1
ATOM 1242 N N . ILE A 1 153 ? 12.054 -3.884 2.397 1.00 90.06 153 ILE A N 1
ATOM 1243 C CA . ILE A 1 153 ? 11.280 -5.115 2.156 1.00 90.06 153 ILE A CA 1
ATOM 1244 C C . ILE A 1 153 ? 11.205 -5.420 0.653 1.00 90.06 153 ILE A C 1
ATOM 1246 O O . ILE A 1 153 ? 11.255 -6.587 0.258 1.00 90.06 153 ILE A O 1
ATOM 1250 N N . GLY A 1 154 ? 11.142 -4.381 -0.183 1.00 85.38 154 GLY A N 1
ATOM 1251 C CA . GLY A 1 154 ? 10.901 -4.473 -1.622 1.00 85.38 154 GLY A CA 1
ATOM 1252 C C . GLY A 1 154 ? 9.423 -4.227 -1.910 1.00 85.38 154 GLY A C 1
ATOM 1253 O O . GLY A 1 154 ? 8.955 -3.092 -1.864 1.00 85.38 154 GLY A O 1
ATOM 1254 N N . VAL A 1 155 ? 8.659 -5.288 -2.166 1.00 79.56 155 VAL A N 1
ATOM 1255 C CA . VAL A 1 155 ? 7.231 -5.169 -2.489 1.00 79.56 155 VAL A CA 1
ATOM 1256 C C . VAL A 1 155 ? 6.356 -5.215 -1.235 1.00 79.56 155 VAL A C 1
ATOM 1258 O O . VAL A 1 155 ? 6.112 -6.281 -0.666 1.00 79.56 155 VAL A O 1
ATOM 1261 N N . ALA A 1 156 ? 5.845 -4.048 -0.848 1.00 80.69 156 ALA A N 1
ATOM 1262 C CA . ALA A 1 156 ? 4.927 -3.871 0.269 1.00 80.69 156 ALA A CA 1
ATOM 1263 C C . ALA A 1 156 ? 3.495 -3.673 -0.213 1.00 80.69 156 ALA A C 1
ATOM 1265 O O . ALA A 1 156 ? 3.214 -2.767 -1.001 1.00 80.69 156 ALA A O 1
ATOM 1266 N N . GLY A 1 157 ? 2.597 -4.512 0.282 1.00 82.75 157 GLY A N 1
ATOM 1267 C CA . GLY A 1 157 ? 1.195 -4.450 -0.051 1.00 82.75 157 GLY A CA 1
ATOM 1268 C C . GLY A 1 157 ? 0.449 -3.463 0.827 1.00 82.75 157 GLY A C 1
ATOM 1269 O O . GLY A 1 157 ? -0.068 -2.471 0.317 1.00 82.75 157 GLY A O 1
ATOM 1270 N N . LEU A 1 158 ? 0.371 -3.741 2.135 1.00 89.94 158 LEU A N 1
ATOM 1271 C CA . LEU A 1 158 ? -0.312 -3.010 3.226 1.00 89.94 158 LEU A CA 1
ATOM 1272 C C . LEU A 1 158 ? -1.788 -2.616 2.975 1.00 89.94 158 LEU A C 1
ATOM 1274 O O . LEU A 1 158 ? -2.497 -2.164 3.875 1.00 89.94 158 LEU A O 1
ATOM 1278 N N . ASN A 1 159 ? -2.262 -2.798 1.750 1.00 91.81 159 ASN A N 1
ATOM 1279 C CA . ASN A 1 159 ? -3.556 -2.470 1.205 1.00 91.81 159 ASN A CA 1
ATOM 1280 C C . ASN A 1 159 ? -3.849 -3.484 0.081 1.00 91.81 159 ASN A C 1
ATOM 1282 O O . ASN A 1 159 ? -3.256 -3.404 -1.004 1.00 91.81 159 ASN A O 1
ATOM 1286 N N . PRO A 1 160 ? -4.779 -4.425 0.309 1.00 92.94 16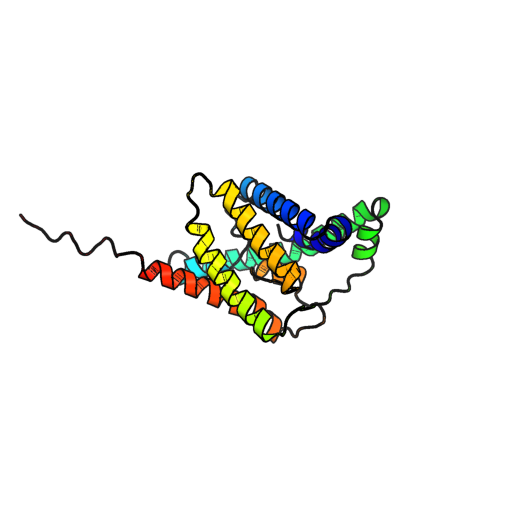0 PRO A N 1
ATOM 1287 C CA . PRO A 1 160 ? -5.048 -5.501 -0.639 1.00 92.94 160 PRO A CA 1
ATOM 1288 C C . PRO A 1 160 ? -5.484 -5.033 -2.031 1.00 92.94 160 PRO A C 1
ATOM 1290 O O . PRO A 1 160 ? -5.066 -5.612 -3.033 1.00 92.94 160 PRO A O 1
ATOM 1293 N N . VAL A 1 161 ? -6.286 -3.967 -2.124 1.00 91.31 161 VAL A N 1
ATOM 1294 C CA . VAL A 1 161 ? -6.799 -3.462 -3.411 1.00 91.31 161 VAL A CA 1
ATOM 1295 C C . VAL A 1 161 ? -5.697 -2.776 -4.203 1.00 91.31 161 VAL A C 1
ATOM 1297 O O . VAL A 1 161 ? -5.559 -3.029 -5.399 1.00 91.31 161 VAL A O 1
ATOM 1300 N N . VAL A 1 162 ? -4.888 -1.941 -3.549 1.00 89.69 162 VAL A N 1
ATOM 1301 C CA . VAL A 1 162 ? -3.756 -1.272 -4.205 1.00 89.69 162 VAL A CA 1
ATOM 1302 C C . VAL A 1 162 ? -2.755 -2.306 -4.714 1.00 89.69 162 VAL A C 1
ATOM 1304 O O . VAL A 1 162 ? -2.382 -2.273 -5.887 1.00 89.69 162 VAL A O 1
ATOM 1307 N N . THR A 1 163 ? -2.404 -3.278 -3.876 1.00 90.62 163 THR A N 1
ATOM 1308 C CA . THR A 1 163 ? -1.487 -4.360 -4.254 1.00 90.62 163 THR A CA 1
ATOM 1309 C C . THR A 1 163 ? -2.039 -5.173 -5.416 1.00 90.62 163 THR A C 1
ATOM 1311 O O . THR A 1 163 ? -1.344 -5.393 -6.401 1.00 90.62 163 THR A O 1
ATOM 1314 N N . SER A 1 164 ? -3.309 -5.578 -5.342 1.00 91.00 164 SER A N 1
ATOM 1315 C CA . SER A 1 164 ? -3.947 -6.350 -6.413 1.00 91.00 164 SER A CA 1
ATOM 1316 C C . SER A 1 164 ? -3.994 -5.562 -7.713 1.00 91.00 164 SER A C 1
ATOM 1318 O O . SER A 1 164 ? -3.756 -6.116 -8.779 1.00 91.00 164 SER A O 1
ATOM 1320 N N . SER A 1 165 ? -4.234 -4.252 -7.628 1.00 89.25 165 SER A N 1
ATOM 1321 C CA . SER A 1 165 ? -4.239 -3.403 -8.811 1.00 89.25 165 SER A CA 1
ATOM 1322 C C . SER A 1 165 ? -2.879 -3.344 -9.491 1.00 89.25 165 SER A C 1
ATOM 1324 O O . SER A 1 165 ? -2.855 -3.326 -10.710 1.00 89.25 165 SER A O 1
ATOM 1326 N N . ALA A 1 166 ? -1.771 -3.325 -8.749 1.00 86.81 166 ALA A N 1
ATOM 1327 C CA . ALA A 1 166 ? -0.440 -3.106 -9.312 1.00 86.81 166 ALA A CA 1
ATOM 1328 C C . ALA A 1 166 ? 0.336 -4.400 -9.609 1.00 86.81 166 ALA A C 1
ATOM 1330 O O . ALA A 1 166 ? 1.158 -4.412 -10.517 1.00 86.81 166 ALA A O 1
ATOM 1331 N N . LEU A 1 167 ? 0.098 -5.469 -8.841 1.00 88.12 167 LEU A N 1
ATOM 1332 C CA . LEU A 1 167 ? 1.009 -6.618 -8.760 1.00 88.12 167 LEU A CA 1
ATOM 1333 C C . LEU A 1 167 ? 0.340 -7.969 -9.043 1.00 88.12 167 LEU A C 1
ATOM 1335 O O . LEU A 1 167 ? 1.022 -8.989 -9.162 1.00 88.12 167 LEU A O 1
ATOM 1339 N N . GLN A 1 168 ? -0.991 -8.020 -9.128 1.00 86.12 168 GLN A N 1
ATOM 1340 C CA . GLN A 1 168 ? -1.684 -9.280 -9.374 1.00 86.12 168 GLN A CA 1
ATOM 1341 C C . GLN A 1 168 ? -1.398 -9.780 -10.794 1.00 86.12 168 GLN A C 1
ATOM 1343 O O . GLN A 1 168 ? -1.729 -9.121 -11.777 1.00 86.12 168 GLN A O 1
ATOM 1348 N N . GLY A 1 169 ? -0.837 -10.985 -10.892 1.00 82.50 169 GLY A N 1
ATOM 1349 C CA . GLY A 1 169 ? -0.466 -11.601 -12.168 1.00 82.50 169 GLY A CA 1
ATOM 1350 C C . GLY A 1 169 ? 0.957 -11.287 -12.633 1.00 82.50 169 GLY A C 1
ATOM 1351 O O . GLY A 1 169 ? 1.339 -11.766 -13.697 1.00 82.50 169 GLY A O 1
ATOM 1352 N N . CYS A 1 170 ? 1.735 -10.533 -11.850 1.00 86.19 170 CYS A N 1
ATOM 1353 C CA . CYS A 1 170 ? 3.173 -10.397 -12.066 1.00 86.19 170 CYS A CA 1
ATOM 1354 C C . CYS A 1 170 ? 3.899 -11.719 -11.789 1.00 86.19 170 CYS A C 1
ATOM 1356 O O . CYS A 1 170 ? 3.448 -12.540 -10.982 1.00 86.19 170 CYS A O 1
ATOM 1358 N N . GLU A 1 171 ? 5.034 -11.922 -12.451 1.00 86.00 171 GLU A N 1
ATOM 1359 C CA . GLU A 1 171 ? 5.858 -13.109 -12.234 1.00 86.00 171 GLU A CA 1
ATOM 1360 C C . GLU A 1 171 ? 6.529 -13.068 -10.849 1.00 86.00 171 GLU A C 1
ATOM 1362 O O . GLU A 1 171 ? 6.739 -12.003 -10.269 1.00 86.00 171 GLU A O 1
ATOM 1367 N N . GLY A 1 172 ? 6.842 -14.242 -10.294 1.00 84.44 172 GLY A N 1
ATOM 1368 C CA . GLY A 1 172 ? 7.536 -14.382 -9.005 1.00 84.44 172 GLY A CA 1
ATOM 1369 C C . GLY A 1 172 ? 6.680 -14.923 -7.854 1.00 84.44 172 GLY A C 1
ATOM 1370 O O . GLY A 1 172 ? 7.232 -15.500 -6.917 1.00 84.44 172 GLY A O 1
ATOM 1371 N N . LEU A 1 173 ? 5.343 -14.836 -7.927 1.00 87.44 173 LEU A N 1
ATOM 1372 C CA . LEU A 1 173 ? 4.459 -15.372 -6.884 1.00 87.44 173 LEU A CA 1
ATOM 1373 C C . LEU A 1 173 ? 3.172 -15.988 -7.451 1.00 87.44 173 LEU A C 1
ATOM 1375 O O . LEU A 1 173 ? 2.450 -15.367 -8.224 1.00 87.44 173 LEU A O 1
ATOM 1379 N N . GLY A 1 174 ? 2.849 -17.215 -7.028 1.00 89.94 174 GLY A N 1
ATOM 1380 C CA . GLY A 1 174 ? 1.583 -17.862 -7.389 1.00 89.94 174 GLY A CA 1
ATOM 1381 C C . GLY A 1 174 ? 0.370 -17.152 -6.775 1.00 89.94 174 GLY A C 1
ATOM 1382 O O . GLY A 1 174 ? 0.468 -16.567 -5.697 1.00 89.94 174 GLY A O 1
ATOM 1383 N N . LEU A 1 175 ? -0.796 -17.251 -7.425 1.00 91.12 175 LEU A N 1
ATOM 1384 C CA . LEU A 1 175 ? -2.021 -16.560 -6.995 1.00 91.12 175 LEU A CA 1
ATOM 1385 C C . LEU A 1 175 ? -2.425 -16.891 -5.548 1.00 91.12 175 LEU A C 1
ATOM 1387 O O . LEU A 1 175 ? -2.826 -16.001 -4.807 1.00 91.12 175 LEU A O 1
ATOM 1391 N N . GLU A 1 176 ? -2.297 -18.150 -5.127 1.00 93.88 176 GLU A N 1
ATOM 1392 C CA . GLU A 1 176 ? -2.638 -18.581 -3.763 1.00 93.88 176 GLU A CA 1
ATOM 1393 C C . GLU A 1 176 ? -1.796 -17.849 -2.712 1.00 93.88 176 GLU A C 1
ATOM 1395 O O . GLU A 1 176 ? -2.326 -17.295 -1.747 1.00 93.88 176 GLU A O 1
ATOM 1400 N N . TRP A 1 177 ? -0.483 -17.781 -2.942 1.00 92.00 177 TRP A N 1
ATOM 1401 C CA . TRP A 1 177 ? 0.446 -17.071 -2.072 1.00 92.00 177 TRP A CA 1
ATOM 1402 C C . TRP A 1 177 ? 0.254 -15.560 -2.139 1.00 92.00 177 TRP A C 1
ATOM 1404 O O . TRP A 1 177 ? 0.343 -14.894 -1.112 1.00 92.00 177 TRP A O 1
ATOM 1414 N N . PHE A 1 178 ? -0.080 -15.022 -3.311 1.00 93.62 178 PHE A N 1
ATOM 1415 C CA . PHE A 1 178 ? -0.420 -13.612 -3.465 1.00 93.62 178 PHE A CA 1
ATOM 1416 C C . PHE A 1 178 ? -1.627 -13.228 -2.600 1.00 93.62 178 PHE A C 1
ATOM 1418 O O . PHE A 1 178 ? -1.567 -12.262 -1.841 1.00 93.62 178 PHE A O 1
ATOM 1425 N N . ILE A 1 179 ? -2.708 -14.012 -2.655 1.00 94.56 179 ILE A N 1
ATOM 1426 C CA . ILE A 1 179 ? -3.895 -13.786 -1.822 1.00 94.56 179 ILE A CA 1
ATOM 1427 C C . ILE A 1 179 ? -3.558 -13.954 -0.337 1.00 94.56 179 ILE A C 1
ATOM 1429 O O . ILE A 1 179 ? -3.962 -13.132 0.485 1.00 94.56 179 ILE A O 1
ATOM 1433 N N . PHE A 1 180 ? -2.788 -14.977 0.028 1.00 94.81 180 PHE A N 1
ATOM 1434 C CA . PHE A 1 180 ? -2.383 -15.173 1.418 1.00 94.81 180 PHE A CA 1
ATOM 1435 C C . PHE A 1 180 ? -1.617 -13.958 1.973 1.00 94.81 180 PHE A C 1
ATOM 1437 O O . PHE A 1 180 ? -2.006 -13.396 2.998 1.00 94.81 180 PHE A O 1
ATOM 1444 N N . ILE A 1 181 ? -0.578 -13.506 1.273 1.00 94.00 181 ILE A N 1
ATOM 1445 C CA . ILE A 1 181 ? 0.294 -12.427 1.750 1.00 94.00 181 ILE A CA 1
ATOM 1446 C C . ILE A 1 181 ? -0.393 -11.071 1.681 1.00 94.00 181 ILE A C 1
ATOM 1448 O O . ILE A 1 181 ? -0.251 -10.288 2.606 1.00 94.00 181 ILE A O 1
ATOM 1452 N N . TYR A 1 182 ? -1.128 -10.769 0.613 1.00 94.75 182 TYR A N 1
ATOM 1453 C CA . TYR A 1 182 ? -1.589 -9.400 0.367 1.00 94.75 182 TYR A CA 1
ATOM 1454 C C . TYR A 1 182 ? -3.064 -9.165 0.659 1.00 94.75 182 TYR A C 1
ATOM 1456 O O . TYR A 1 182 ? -3.494 -8.016 0.683 1.00 94.75 182 TYR A O 1
ATOM 1464 N N . TRP A 1 183 ? -3.838 -10.217 0.931 1.00 95.12 183 TRP A N 1
ATOM 1465 C CA . TRP A 1 183 ? -5.201 -10.088 1.448 1.00 95.12 183 TRP A CA 1
ATOM 1466 C C . TRP A 1 183 ? -5.303 -10.588 2.881 1.00 95.12 183 TRP A C 1
ATOM 1468 O O . TRP A 1 183 ? -5.729 -9.842 3.761 1.00 95.12 183 TRP A O 1
ATOM 1478 N N . VAL A 1 184 ? -4.907 -11.836 3.136 1.00 96.25 184 VAL A N 1
ATOM 1479 C CA . VAL A 1 184 ? -5.147 -12.472 4.440 1.00 96.25 184 VAL A CA 1
ATOM 1480 C C . VAL A 1 184 ? -4.268 -11.856 5.531 1.00 96.25 184 VAL A C 1
ATOM 1482 O O . VAL A 1 184 ? -4.787 -11.456 6.573 1.00 96.25 184 VAL A O 1
ATOM 1485 N N . CYS A 1 185 ? -2.961 -11.726 5.302 1.00 96.56 185 CYS A N 1
ATOM 1486 C CA . CYS A 1 185 ? -2.030 -11.168 6.288 1.00 96.56 185 CYS A CA 1
ATOM 1487 C C . CYS A 1 185 ? -2.359 -9.712 6.702 1.00 96.56 185 CYS A C 1
ATOM 1489 O O . CYS A 1 185 ? -2.461 -9.469 7.910 1.00 96.56 185 CYS A O 1
ATOM 1491 N N . PRO A 1 186 ? -2.623 -8.768 5.773 1.00 96.44 186 PRO A N 1
ATOM 1492 C CA . PRO A 1 186 ? -3.086 -7.420 6.094 1.00 96.44 186 PRO A CA 1
ATOM 1493 C C . PRO A 1 186 ? -4.364 -7.399 6.928 1.00 96.44 186 PRO A C 1
ATOM 1495 O O . PRO A 1 186 ? -4.443 -6.666 7.914 1.00 96.44 186 PRO A O 1
ATOM 1498 N N . VAL A 1 187 ? -5.352 -8.235 6.580 1.00 96.56 187 VAL A N 1
ATOM 1499 C CA . VAL A 1 187 ? -6.610 -8.346 7.335 1.00 96.56 187 VAL A CA 1
ATOM 1500 C C . VAL A 1 187 ? -6.349 -8.844 8.752 1.00 96.56 187 VAL A C 1
ATOM 1502 O O . VAL A 1 187 ? -6.868 -8.258 9.700 1.00 96.56 187 VAL A O 1
ATOM 1505 N N . ILE A 1 188 ? -5.518 -9.876 8.926 1.00 97.06 188 ILE A N 1
ATOM 1506 C CA . ILE A 1 188 ? -5.145 -10.379 10.256 1.00 97.06 188 ILE A CA 1
ATOM 1507 C C . ILE A 1 188 ? -4.488 -9.266 11.078 1.00 97.06 188 ILE A C 1
ATOM 1509 O O . ILE A 1 188 ? -4.923 -9.002 12.199 1.00 97.06 188 ILE A O 1
ATOM 1513 N N . GLY A 1 189 ? -3.478 -8.592 10.524 1.00 96.62 189 GLY A N 1
ATOM 1514 C CA . GLY A 1 189 ? -2.772 -7.500 11.194 1.00 96.62 189 GLY A CA 1
ATOM 1515 C C . GLY A 1 189 ? -3.704 -6.373 11.633 1.00 96.62 189 GLY A C 1
ATOM 1516 O O . GLY A 1 189 ? -3.727 -5.984 12.803 1.00 96.62 189 GLY A O 1
ATOM 1517 N N . TRP A 1 190 ? -4.532 -5.900 10.704 1.00 96.75 190 TRP A N 1
ATOM 1518 C CA . TRP A 1 190 ? -5.508 -4.840 10.940 1.00 96.75 190 TRP A CA 1
ATOM 1519 C C . TRP A 1 190 ? -6.533 -5.220 12.019 1.00 96.75 190 TRP A C 1
ATOM 1521 O O . TRP A 1 190 ? -6.763 -4.464 12.966 1.00 96.75 190 TRP A O 1
ATOM 1531 N N . MET A 1 191 ? -7.112 -6.421 11.928 1.00 96.56 191 MET A N 1
ATOM 1532 C CA . MET A 1 191 ? -8.131 -6.892 12.870 1.00 96.56 191 MET A CA 1
ATOM 1533 C C . MET A 1 191 ? -7.571 -7.155 14.270 1.00 96.56 191 MET A C 1
ATOM 1535 O O . MET A 1 191 ? -8.269 -6.911 15.256 1.00 96.56 191 MET A O 1
ATOM 1539 N N . LEU A 1 192 ? -6.315 -7.601 14.389 1.00 96.19 192 LEU A N 1
ATOM 1540 C CA . LEU A 1 192 ? -5.641 -7.734 15.685 1.00 96.19 192 LEU A CA 1
ATOM 1541 C C . LEU A 1 192 ? -5.520 -6.380 16.397 1.00 96.19 192 LEU A C 1
ATOM 1543 O O . LEU A 1 192 ? -5.784 -6.303 17.599 1.00 96.19 192 LEU A O 1
ATOM 1547 N N . ALA A 1 193 ? -5.174 -5.314 15.666 1.00 95.38 193 ALA A N 1
ATOM 1548 C CA . ALA A 1 193 ? -5.112 -3.960 16.218 1.00 95.38 193 ALA A CA 1
ATOM 1549 C C . ALA A 1 193 ? -6.503 -3.456 16.626 1.00 95.38 193 ALA A C 1
ATOM 1551 O O . ALA A 1 193 ? -6.679 -2.969 17.745 1.00 95.38 193 ALA A O 1
ATOM 1552 N N . ALA A 1 194 ? -7.507 -3.648 15.767 1.00 93.88 194 ALA A N 1
ATOM 1553 C CA . ALA A 1 194 ? -8.884 -3.262 16.066 1.00 93.88 194 ALA A CA 1
ATOM 1554 C C . ALA A 1 194 ? -9.430 -3.982 17.317 1.00 93.88 194 ALA A C 1
ATOM 1556 O O . ALA A 1 194 ? -10.072 -3.369 18.170 1.00 93.88 194 ALA A O 1
ATOM 1557 N N . HIS A 1 195 ? -9.132 -5.277 17.479 1.00 93.50 195 HIS A N 1
ATOM 1558 C CA . HIS A 1 195 ? -9.559 -6.060 18.648 1.00 93.50 195 HIS A CA 1
ATOM 1559 C C . HIS A 1 195 ? -8.866 -5.644 19.941 1.00 93.50 195 HIS A C 1
ATOM 1561 O O . HIS A 1 195 ? -9.486 -5.654 21.008 1.00 93.50 195 HIS A O 1
ATOM 1567 N N . LEU A 1 196 ? -7.588 -5.265 19.861 1.00 93.31 196 LEU A N 1
ATOM 1568 C CA . LEU A 1 196 ? -6.860 -4.704 20.996 1.00 93.31 196 LEU A CA 1
ATOM 1569 C C . LEU A 1 196 ? -7.557 -3.429 21.496 1.00 93.31 196 LEU A C 1
ATOM 1571 O O . LEU A 1 196 ? -7.832 -3.305 22.688 1.00 93.31 196 LEU A O 1
ATOM 1575 N N . GLU A 1 197 ? -7.906 -2.517 20.589 1.00 87.94 197 GLU A N 1
ATOM 1576 C CA . GLU A 1 197 ? -8.560 -1.253 20.941 1.00 87.94 197 GLU A CA 1
ATOM 1577 C C . GLU A 1 197 ? -9.972 -1.433 21.485 1.00 87.94 197 GLU A C 1
ATOM 1579 O O . GLU A 1 197 ? -10.316 -0.819 22.499 1.00 87.94 197 GLU A O 1
ATOM 1584 N N . HIS A 1 198 ? -10.766 -2.308 20.866 1.00 82.25 198 HIS A N 1
ATOM 1585 C CA . HIS A 1 198 ? -12.127 -2.589 21.319 1.00 82.25 198 HIS A CA 1
ATOM 1586 C C . HIS A 1 198 ? -12.145 -3.198 22.733 1.00 82.25 198 HIS A C 1
ATOM 1588 O O . HIS A 1 198 ? -13.089 -2.996 23.497 1.00 82.25 198 HIS A O 1
ATOM 1594 N N . LYS A 1 199 ? -11.108 -3.952 23.122 1.00 77.31 199 LYS A N 1
ATOM 1595 C CA . LYS A 1 199 ? -10.962 -4.449 24.501 1.00 77.31 199 LYS A CA 1
ATOM 1596 C C . LYS A 1 199 ? -10.511 -3.370 25.482 1.00 77.31 199 LYS A C 1
ATOM 1598 O O . LYS A 1 199 ? -10.879 -3.434 26.652 1.00 77.31 199 LYS A O 1
ATOM 1603 N N . SER A 1 200 ? -9.704 -2.413 25.030 1.00 68.81 200 SER A N 1
ATOM 1604 C CA . SER A 1 200 ? -9.176 -1.331 25.865 1.00 68.81 200 SER A CA 1
ATOM 1605 C C . SER A 1 200 ? -10.168 -0.190 26.099 1.00 68.81 200 SER A C 1
ATOM 1607 O O . SER A 1 200 ? -9.946 0.610 27.006 1.00 68.81 200 SER A O 1
ATOM 1609 N N . THR A 1 201 ? -11.258 -0.099 25.331 1.00 57.56 201 THR A N 1
ATOM 1610 C CA . THR A 1 2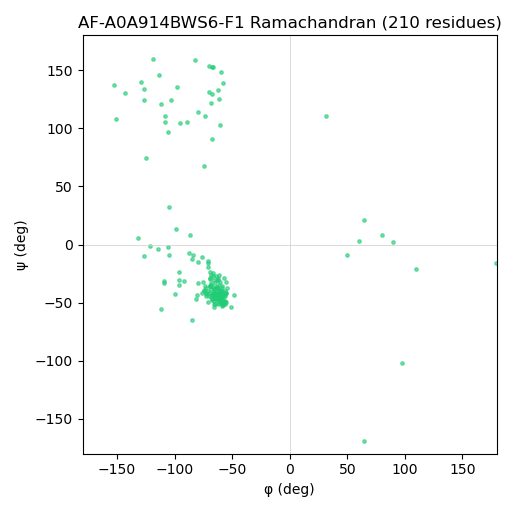01 ? -12.320 0.883 25.583 1.00 57.56 201 THR A CA 1
ATOM 1611 C C . THR A 1 201 ? -13.230 0.380 26.714 1.00 57.56 201 THR A C 1
ATOM 1613 O O . THR A 1 201 ? -13.915 -0.631 26.542 1.00 57.56 201 THR A O 1
ATOM 1616 N N . PRO A 1 202 ? -13.273 1.034 27.892 1.00 43.94 202 PRO A N 1
ATOM 1617 C CA . PRO A 1 202 ? -14.215 0.651 28.934 1.00 43.94 202 PRO A CA 1
ATOM 1618 C C . PRO A 1 202 ? -15.645 0.846 28.419 1.00 43.94 202 PRO A C 1
ATOM 1620 O O . PRO A 1 202 ? -15.980 1.888 27.856 1.00 43.94 202 PRO A O 1
ATOM 1623 N N . LYS A 1 203 ? -16.507 -0.157 28.626 1.00 44.69 203 LYS A N 1
ATOM 1624 C CA . LYS A 1 203 ? -17.942 -0.046 28.347 1.00 44.69 203 LYS A CA 1
ATOM 1625 C C . LYS A 1 203 ? -18.523 1.078 29.210 1.00 44.69 203 LYS A C 1
ATOM 1627 O O . LYS A 1 203 ? -18.757 0.889 30.403 1.00 44.69 203 LYS A O 1
ATOM 1632 N N . ILE A 1 204 ? -18.770 2.245 28.620 1.00 44.84 204 ILE A N 1
ATOM 1633 C CA . ILE A 1 204 ? -19.564 3.306 29.247 1.00 44.84 204 ILE A CA 1
ATOM 1634 C C . ILE A 1 204 ? -21.000 2.770 29.338 1.00 44.84 204 ILE A C 1
ATOM 1636 O O . ILE A 1 204 ? -21.766 2.859 28.384 1.00 44.84 204 ILE A O 1
ATOM 1640 N N . GLY A 1 205 ? -21.343 2.113 30.450 1.00 41.31 205 GLY A N 1
ATOM 1641 C CA . GLY A 1 205 ? -22.666 1.498 30.601 1.00 41.31 205 GLY A CA 1
ATOM 1642 C C . GLY A 1 205 ? -22.967 0.743 31.898 1.00 41.31 205 GLY A C 1
ATOM 1643 O O . GLY A 1 205 ? -24.140 0.545 32.194 1.00 41.31 205 GLY A O 1
ATOM 1644 N N . GLU A 1 206 ? -21.984 0.366 32.724 1.00 39.50 206 GLU A N 1
ATOM 1645 C CA . GLU A 1 206 ? -22.246 -0.415 33.957 1.00 39.50 206 GLU A CA 1
ATOM 1646 C C . GLU A 1 206 ? -22.145 0.395 35.268 1.00 39.50 206 GLU A C 1
ATOM 1648 O O . GLU A 1 206 ? -21.793 -0.141 36.313 1.00 39.50 206 GLU A O 1
ATOM 1653 N N . GLY A 1 207 ? -22.484 1.691 35.244 1.00 36.31 207 GLY A N 1
ATOM 1654 C CA . GLY A 1 207 ? -22.272 2.590 36.393 1.00 36.31 207 GLY A CA 1
ATOM 1655 C C . GLY A 1 207 ? -23.439 3.473 36.843 1.00 36.31 207 GLY A C 1
ATOM 1656 O O . GLY A 1 207 ? -23.238 4.289 37.734 1.00 36.31 207 GLY A O 1
ATOM 1657 N N . VAL A 1 208 ? -24.649 3.350 36.281 1.00 40.84 208 VAL A N 1
ATOM 1658 C CA . VAL A 1 208 ? -25.817 4.129 36.749 1.00 40.84 208 VAL A CA 1
ATOM 1659 C C . VAL A 1 208 ? -26.973 3.193 37.099 1.00 40.84 208 VAL A C 1
ATOM 1661 O O . VAL A 1 208 ? -27.972 3.092 36.391 1.00 40.84 208 VAL A O 1
ATOM 1664 N N . LYS A 1 209 ? -26.861 2.504 38.239 1.00 36.44 209 LYS A N 1
ATOM 1665 C CA . LYS A 1 209 ? -28.033 1.992 38.965 1.00 36.44 209 LYS A CA 1
ATOM 1666 C C . LYS A 1 209 ? -28.261 2.853 40.209 1.00 36.44 209 LYS A C 1
ATOM 1668 O O . LYS A 1 209 ? -27.618 2.672 41.232 1.00 36.44 209 LYS A O 1
ATOM 1673 N N . LYS A 1 210 ? -29.182 3.806 40.030 1.00 36.16 210 LYS A N 1
ATOM 1674 C CA . LYS A 1 210 ? -30.154 4.373 40.982 1.00 36.16 210 LYS A CA 1
ATOM 1675 C C . LYS A 1 210 ? -29.745 4.440 42.465 1.00 36.16 210 LYS A C 1
ATOM 1677 O O . LYS A 1 210 ? -29.820 3.447 43.180 1.00 36.16 210 LYS A O 1
ATOM 1682 N N . ARG A 1 211 ? -29.524 5.663 42.954 1.00 36.69 211 ARG A N 1
ATOM 1683 C CA . ARG A 1 211 ? -30.007 6.084 44.280 1.00 36.69 211 ARG A CA 1
ATOM 1684 C C . ARG A 1 211 ? -31.157 7.069 44.058 1.00 36.69 211 ARG A C 1
ATOM 1686 O O . ARG A 1 211 ? -30.920 8.180 43.592 1.00 36.69 211 ARG A O 1
ATOM 1693 N N . GLN A 1 212 ? -32.377 6.595 44.291 1.00 35.78 212 GLN A N 1
ATOM 1694 C CA . GLN A 1 212 ? -33.507 7.414 44.732 1.00 35.78 212 GLN A CA 1
ATOM 1695 C C . GLN A 1 212 ? -33.642 7.196 46.233 1.00 35.78 212 GLN A C 1
ATOM 1697 O O . GLN A 1 212 ? -33.361 6.049 46.657 1.00 35.78 212 GLN A O 1
#